Protein AF-0000000075735970 (afdb_homodimer)

Solvent-accessible surface area (backbone atoms only — not comparable to full-atom values): 20345 Å² total; per-residue (Å²): 133,81,79,73,66,77,74,69,50,75,69,48,53,52,48,50,51,50,51,35,41,45,51,26,45,54,51,45,34,73,73,61,34,64,90,71,57,46,55,63,56,33,16,64,67,37,72,45,60,48,68,60,50,40,70,74,46,64,44,51,51,55,44,50,30,54,43,22,40,51,64,70,60,56,84,65,76,79,55,80,69,85,41,55,67,52,21,45,29,52,46,35,26,52,51,25,56,43,36,52,33,71,66,38,34,51,32,50,50,42,29,62,56,44,50,66,80,42,61,73,52,92,45,76,53,50,68,62,56,48,53,50,49,50,49,50,51,52,48,49,51,52,25,50,74,72,68,43,85,85,74,55,71,65,52,48,43,31,40,38,50,18,28,54,51,46,21,53,64,45,18,41,80,48,38,57,67,49,25,38,51,35,38,49,51,46,54,69,50,96,133,82,79,73,66,78,74,69,50,74,69,50,52,53,47,51,50,49,51,35,41,44,50,26,45,54,52,45,33,71,74,62,32,64,88,69,58,45,55,63,57,34,17,64,67,37,72,44,61,48,68,60,50,40,71,72,45,63,45,51,50,54,45,50,30,54,44,21,40,51,64,70,61,57,84,64,75,78,56,81,70,86,41,56,66,53,20,46,28,53,45,36,26,53,51,25,56,42,38,50,32,70,68,38,35,52,32,50,50,40,29,62,57,44,50,65,80,43,60,76,52,92,46,76,54,50,66,64,57,47,53,51,49,49,48,49,50,52,46,49,51,53,24,49,75,73,68,44,84,86,72,56,70,63,53,48,42,32,40,38,49,18,29,54,51,45,21,53,65,45,16,41,79,49,40,56,66,48,24,37,49,35,38,50,51,48,56,69,52,96

Sequence (380 aa):
MQRNSPKSRPGGRAARTKTATFQAVAELVAEKGHGAVSMTDVAERAGVAATSLYRRWGDIGSLIREVAVEQLMRDYPIPDTGSIEGDLRQWARSIALTLSRPEGSSFFRAFVATATPTHAGTVAPPEALARRIEQIEQMLARANARGERALAVDDVIDFLLAPLFVRALFGTPLDEEAAEALAERLLKRCMQRNSPKSRPGGRAARTKTATFQAVAELVAEKGHGAVSMTDVAERAGVAATSLYRRWGDIGSLIREVAVEQLMRDYPIPDTGSIEGDLRQWARSIALTLSRPEGSSFFRAFVATATPTHAGTVAPPEALARRIEQIEQMLARANARGERALAVDDVIDFLLAPLFVRALFGTPLDEEAAEALAERLLKRC

pLDDT: mean 86.87, std 14.69, range [38.84, 98.0]

Radius of gyration: 23.87 Å; Cα contacts (8 Å, |Δi|>4): 468; chains: 2; bounding box: 104×56×40 Å

Nearest PDB structures (foldseek):
  2id3-assembly1_A  TM=8.341E-01  e=2.396E-08  Streptomyces coelicolor
  2fq4-assembly1_A-2  TM=8.235E-01  e=5.488E-08  Bacillus cereus ATCC 14579
  5xaz-assembly1_H  TM=6.712E-01  e=3.770E-05  Streptomyces fradiae
  3mnl-assembly1_A  TM=6.806E-01  e=3.549E-04  Mycobacterium tuberculosis H37Rv
  5cxg-assembly1_B  TM=6.896E-01  e=9.880E-04  Mycobacterium tuberculosis H37Rv

InterPro domains:
  IPR001647 DNA-binding HTH domain, TetR-type [PF00440] (26-67)
  IPR001647 DNA-binding HTH domain, TetR-type [PS50977] (15-75)
  IPR009057 Homedomain-like superfamily [SSF46689] (12-71)
  IPR011075 Tetracyclin repressor-like, C-terminal domain [PF16859] (78-185)
  IPR036271 Tetracyclin repressor-like, C-terminal domain superfamily [SSF48498] (79-188)
  IPR050109 HTH-type, TetR-like transcriptional regulator [PTHR30055] (6-188)

Structure (mmCIF, N/CA/C/O backbone):
data_AF-0000000075735970-model_v1
#
loop_
_entity.id
_entity.type
_entity.pdbx_description
1 polymer 'Possible transcriptional regulator, TetR family'
#
loop_
_atom_site.group_PDB
_atom_site.id
_atom_site.type_symbol
_atom_site.label_atom_id
_atom_site.label_alt_id
_atom_site.label_comp_id
_atom_site.label_asym_id
_atom_site.label_entity_id
_atom_site.label_seq_id
_atom_site.pdbx_PDB_ins_code
_atom_site.Cartn_x
_atom_site.Cartn_y
_atom_site.Cartn_z
_atom_site.occupancy
_atom_site.B_iso_or_equiv
_atom_site.auth_seq_id
_atom_site.auth_comp_id
_atom_site.auth_asym_id
_atom_site.auth_atom_id
_atom_site.pdbx_PDB_model_num
ATOM 1 N N . MET A 1 1 ? -55.125 27.531 4.977 1 38.84 1 MET A N 1
ATOM 2 C CA . MET A 1 1 ? -54.219 26.781 4.109 1 38.84 1 MET A CA 1
ATOM 3 C C . MET A 1 1 ? -52.906 26.469 4.828 1 38.84 1 MET A C 1
ATOM 5 O O . MET A 1 1 ? -52.062 27.344 5.02 1 38.84 1 MET A O 1
ATOM 9 N N . GLN A 1 2 ? -52.875 25.625 5.883 1 41.5 2 GLN A N 1
ATOM 10 C CA . GLN A 1 2 ? -51.781 25.203 6.754 1 41.5 2 GLN A CA 1
ATOM 11 C C . GLN A 1 2 ? -50.625 24.656 5.945 1 41.5 2 GLN A C 1
ATOM 13 O O . GLN A 1 2 ? -50.812 23.766 5.117 1 41.5 2 GLN A O 1
ATOM 18 N N . ARG A 1 3 ? -49.688 25.516 5.496 1 42.31 3 ARG A N 1
ATOM 19 C CA . ARG A 1 3 ? -48.438 25.156 4.809 1 42.31 3 ARG A CA 1
ATOM 20 C C . ARG A 1 3 ? -47.812 23.938 5.453 1 42.31 3 ARG A C 1
ATOM 22 O O . ARG A 1 3 ? -47.344 24.016 6.594 1 42.31 3 ARG A O 1
ATOM 29 N N . ASN A 1 4 ? -48.312 22.688 5.379 1 44.06 4 ASN A N 1
ATOM 30 C CA . ASN A 1 4 ? -47.688 21.406 5.676 1 44.06 4 ASN A CA 1
ATOM 31 C C . ASN A 1 4 ? -46.219 21.375 5.203 1 44.06 4 ASN A C 1
ATOM 33 O O . ASN A 1 4 ? -45.969 21.281 4.004 1 44.06 4 ASN A O 1
ATOM 37 N N . SER A 1 5 ? -45.438 22.312 5.684 1 43.56 5 SER A N 1
ATOM 38 C CA . SER A 1 5 ? -44.031 22.188 5.426 1 43.56 5 SER A CA 1
ATOM 39 C C . SER A 1 5 ? -43.562 20.734 5.512 1 43.56 5 SER A C 1
ATOM 41 O O . SER A 1 5 ? -43.844 20.047 6.512 1 43.56 5 SER A O 1
ATOM 43 N N . PRO A 1 6 ? -43.531 19.984 4.406 1 44.12 6 PRO A N 1
ATOM 44 C CA . PRO A 1 6 ? -43.094 18.594 4.465 1 44.12 6 PRO A CA 1
ATOM 45 C C . PRO A 1 6 ? -41.938 18.391 5.469 1 44.12 6 PRO A C 1
ATOM 47 O O . PRO A 1 6 ? -40.969 19.125 5.453 1 44.12 6 PRO A O 1
ATOM 50 N N . LYS A 1 7 ? -42.219 18.141 6.75 1 45.19 7 LYS A N 1
ATOM 51 C CA . LYS A 1 7 ? -41.219 17.656 7.707 1 45.19 7 LYS A CA 1
ATOM 52 C C . LYS A 1 7 ? -40.25 16.688 7.043 1 45.19 7 LYS A C 1
ATOM 54 O O . LYS A 1 7 ? -40.625 15.609 6.602 1 45.19 7 LYS A O 1
ATOM 59 N N . SER A 1 8 ? -39.156 17.125 6.297 1 51.16 8 SER A N 1
ATOM 60 C CA . SER A 1 8 ? -38.125 16.219 5.812 1 51.16 8 SER A CA 1
ATOM 61 C C . SER A 1 8 ? -37.781 15.164 6.867 1 51.16 8 SER A C 1
ATOM 63 O O . SER A 1 8 ? -37.625 15.492 8.039 1 51.16 8 SER A O 1
ATOM 65 N N . ARG A 1 9 ? -38.125 13.914 6.762 1 53.22 9 ARG A N 1
ATOM 66 C CA . ARG A 1 9 ? -37.906 12.812 7.688 1 53.22 9 ARG A CA 1
ATOM 67 C C . ARG A 1 9 ? -36.469 12.844 8.211 1 53.22 9 ARG A C 1
ATOM 69 O O . ARG A 1 9 ? -35.531 13.117 7.461 1 53.22 9 ARG A O 1
ATOM 76 N N . PRO A 1 10 ? -36.312 12.836 9.555 1 52.94 10 PRO A N 1
ATOM 77 C CA . PRO A 1 10 ? -34.969 12.828 10.18 1 52.94 10 PRO A CA 1
ATOM 78 C C . PRO A 1 10 ? -33.938 12.047 9.367 1 52.94 10 PRO A C 1
ATOM 80 O O . PRO A 1 10 ? -32.781 12.453 9.266 1 52.94 10 PRO A O 1
ATOM 83 N N . GLY A 1 11 ? -34.312 10.906 8.75 1 57.12 11 GLY A N 1
ATOM 84 C CA . GLY A 1 11 ? -33.469 10.156 7.852 1 57.12 11 GLY A CA 1
ATOM 85 C C . GLY A 1 11 ? -33.094 10.914 6.594 1 57.12 11 GLY A C 1
ATOM 86 O O . GLY A 1 11 ? -32 10.742 6.047 1 57.12 11 GLY A O 1
ATOM 87 N N . GLY A 1 12 ? -33.938 11.719 6.215 1 62.66 12 GLY A N 1
ATOM 88 C CA . GLY A 1 12 ? -33.75 12.492 4.992 1 62.66 12 GLY A CA 1
ATOM 89 C C . GLY A 1 12 ? -32.719 13.594 5.137 1 62.66 12 GLY A C 1
ATOM 90 O O . GLY A 1 12 ? -31.828 13.734 4.285 1 62.66 12 GLY A O 1
ATOM 91 N N . ARG A 1 13 ? -32.875 14.383 6.207 1 65.81 13 ARG A N 1
ATOM 92 C CA . ARG A 1 13 ? -31.938 15.453 6.457 1 65.81 13 ARG A CA 1
ATOM 93 C C . ARG A 1 13 ? -30.531 14.906 6.664 1 65.81 13 ARG A C 1
ATOM 95 O O . ARG A 1 13 ? -29.547 15.453 6.145 1 65.81 13 ARG A O 1
ATOM 102 N N . ALA A 1 14 ? -30.562 13.805 7.426 1 73 14 ALA A N 1
ATOM 103 C CA . ALA A 1 14 ? -29.266 13.164 7.68 1 73 14 ALA A CA 1
ATOM 104 C C . ALA A 1 14 ? -28.641 12.664 6.383 1 73 14 ALA A C 1
ATOM 106 O O . ALA A 1 14 ? -27.422 12.773 6.191 1 73 14 ALA A O 1
ATOM 107 N N . ALA A 1 15 ? -29.469 12.164 5.598 1 78.38 15 ALA A N 1
ATOM 108 C CA . ALA A 1 15 ? -29 11.672 4.309 1 78.38 15 ALA A CA 1
ATOM 109 C C . ALA A 1 15 ? -28.531 12.82 3.42 1 78.38 15 ALA A C 1
ATOM 111 O O . ALA A 1 15 ? -27.516 12.711 2.725 1 78.38 15 ALA A O 1
ATOM 112 N N . ARG A 1 16 ? -29.188 13.867 3.48 1 78.56 16 ARG A N 1
ATOM 113 C CA . ARG A 1 16 ? -28.828 15.039 2.684 1 78.56 16 ARG A CA 1
ATOM 114 C C . ARG A 1 16 ? -27.516 15.648 3.182 1 78.56 16 ARG A C 1
ATOM 116 O O . ARG A 1 16 ? -26.672 16.047 2.383 1 78.56 16 ARG A O 1
ATOM 123 N N . THR A 1 17 ? -27.391 15.625 4.461 1 86.62 17 THR A N 1
ATOM 124 C CA . THR A 1 17 ? -26.188 16.156 5.07 1 86.62 17 THR A CA 1
ATOM 125 C C . THR A 1 17 ? -24.984 15.289 4.719 1 86.62 17 THR A C 1
ATOM 127 O O . THR A 1 17 ? -23.906 15.805 4.391 1 86.62 17 THR A O 1
ATOM 130 N N . LYS A 1 18 ? -25.203 13.977 4.707 1 91.31 18 LYS A N 1
ATOM 131 C CA . LYS A 1 18 ? -24.109 13.078 4.367 1 91.31 18 LYS A CA 1
ATOM 132 C C . LYS A 1 18 ? -23.688 13.234 2.91 1 91.31 18 LYS A C 1
ATOM 134 O O . LYS A 1 18 ? -22.5 13.32 2.607 1 91.31 18 LYS A O 1
ATOM 139 N N . THR A 1 19 ? -24.672 13.367 2.098 1 93.44 19 THR A N 1
ATOM 140 C CA . THR A 1 19 ? -24.391 13.5 0.673 1 93.44 19 THR A CA 1
ATOM 141 C C . THR A 1 19 ? -23.625 14.797 0.395 1 93.44 19 THR A C 1
ATOM 143 O O . THR A 1 19 ? -22.641 14.789 -0.34 1 93.44 19 THR A O 1
ATOM 146 N N . ALA A 1 20 ? -24.062 15.867 0.979 1 94.81 20 ALA A N 1
ATOM 147 C CA . ALA A 1 20 ? -23.391 17.156 0.805 1 94.81 20 ALA A CA 1
ATOM 148 C C . ALA A 1 20 ? -21.969 17.125 1.348 1 94.81 20 ALA A C 1
ATOM 150 O O . ALA A 1 20 ? -21.047 17.672 0.734 1 94.81 20 ALA A O 1
ATOM 151 N N . THR A 1 21 ? -21.859 16.438 2.451 1 96.88 21 THR A N 1
ATOM 152 C CA . THR A 1 21 ? -20.562 16.312 3.088 1 96.88 21 THR A CA 1
ATOM 153 C C . THR A 1 21 ? -19.609 15.492 2.227 1 96.88 21 THR A C 1
ATOM 155 O O . THR A 1 21 ? -18.469 15.898 1.987 1 96.88 21 THR A O 1
ATOM 158 N N . PHE A 1 22 ? -20.109 14.438 1.729 1 95.69 22 PHE A N 1
ATOM 159 C CA . PHE A 1 22 ? -19.281 13.555 0.912 1 95.69 22 PHE A CA 1
ATOM 160 C C . PHE A 1 22 ? -18.891 14.242 -0.391 1 95.69 22 PHE A C 1
ATOM 162 O O . PHE A 1 22 ? -17.75 14.133 -0.833 1 95.69 22 PHE A O 1
ATOM 169 N N . GLN A 1 23 ? -19.828 14.984 -0.937 1 96.19 23 GLN A N 1
ATOM 170 C CA . GLN A 1 23 ? -19.531 15.719 -2.16 1 96.19 23 GLN A CA 1
ATOM 171 C C . GLN A 1 23 ? -18.484 16.797 -1.915 1 96.19 23 GLN A C 1
ATOM 173 O O . GLN A 1 23 ? -17.578 16.984 -2.73 1 96.19 23 GLN A O 1
ATOM 178 N N . ALA A 1 24 ? -18.625 17.469 -0.838 1 97.56 24 ALA A N 1
ATOM 179 C CA . ALA A 1 24 ? -17.656 18.516 -0.473 1 97.56 24 ALA A CA 1
ATOM 180 C C . ALA A 1 24 ? -16.266 17.922 -0.308 1 97.56 24 ALA A C 1
ATOM 182 O O . ALA A 1 24 ? -15.281 18.484 -0.808 1 97.56 24 ALA A O 1
ATOM 183 N N . VAL A 1 25 ? -16.188 16.797 0.378 1 96.88 25 VAL A N 1
ATOM 184 C CA . VAL A 1 25 ? -14.914 16.125 0.586 1 96.88 25 VAL A CA 1
ATOM 185 C C . VAL A 1 25 ? -14.312 15.734 -0.76 1 96.88 25 VAL A C 1
ATOM 187 O O . VAL A 1 25 ? -13.125 15.977 -1.015 1 96.88 25 VAL A O 1
ATOM 190 N N . ALA A 1 26 ? -15.141 15.164 -1.589 1 94.5 26 ALA A N 1
ATOM 191 C CA . ALA A 1 26 ? -14.672 14.711 -2.896 1 94.5 26 ALA A CA 1
ATOM 192 C C . ALA A 1 26 ? -14.102 15.875 -3.707 1 94.5 26 ALA A C 1
ATOM 194 O O . ALA A 1 26 ? -13.023 15.758 -4.293 1 94.5 26 ALA A O 1
ATOM 195 N N . GLU A 1 27 ? -14.758 16.969 -3.707 1 95.5 27 GLU A N 1
ATOM 196 C CA . GLU A 1 27 ? -14.336 18.156 -4.457 1 95.5 27 GLU A CA 1
ATOM 197 C C . GLU A 1 27 ? -13.039 18.734 -3.887 1 95.5 27 GLU A C 1
ATOM 199 O O . GLU A 1 27 ? -12.125 19.078 -4.637 1 95.5 27 GLU A O 1
ATOM 204 N N . LEU A 1 28 ? -12.984 18.828 -2.607 1 95.94 28 LEU A N 1
ATOM 205 C CA . LEU A 1 28 ? -11.82 19.422 -1.947 1 95.94 28 LEU A CA 1
ATOM 206 C C . LEU A 1 28 ? -10.586 18.547 -2.15 1 95.94 28 LEU A C 1
ATOM 208 O O . LEU A 1 28 ? -9.492 19.062 -2.398 1 95.94 28 LEU A O 1
ATOM 212 N N . VAL A 1 29 ? -10.789 17.25 -2.084 1 92.12 29 VAL A N 1
ATOM 213 C CA . VAL A 1 29 ? -9.664 16.328 -2.289 1 92.12 29 VAL A CA 1
ATOM 214 C C . VAL A 1 29 ? -9.172 16.438 -3.729 1 92.12 29 VAL A C 1
ATOM 216 O O . VAL A 1 29 ? -7.965 16.422 -3.979 1 92.12 29 VAL A O 1
ATOM 219 N N . ALA A 1 30 ? -10.047 16.562 -4.598 1 88.12 30 ALA A N 1
ATOM 220 C CA . ALA A 1 30 ? -9.688 16.719 -6.004 1 88.12 30 ALA A CA 1
ATOM 221 C C . ALA A 1 30 ? -8.945 18.031 -6.246 1 88.12 30 ALA A C 1
ATOM 223 O O . ALA A 1 30 ? -8.016 18.078 -7.055 1 88.12 30 ALA A O 1
ATOM 224 N N . GLU A 1 31 ? -9.281 19.062 -5.523 1 90.38 31 GLU A N 1
ATOM 225 C CA . GLU A 1 31 ? -8.766 20.406 -5.734 1 90.38 31 GLU A CA 1
ATOM 226 C C . GLU A 1 31 ? -7.398 20.578 -5.074 1 90.38 31 GLU A C 1
ATOM 228 O O . GLU A 1 31 ? -6.492 21.172 -5.66 1 90.38 31 GLU A O 1
ATOM 233 N N . LYS A 1 32 ? -7.254 19.984 -3.842 1 88.88 32 LYS A N 1
ATOM 234 C CA . LYS A 1 32 ? -6.051 20.391 -3.117 1 88.88 32 LYS A CA 1
ATOM 235 C C . LYS A 1 32 ? -5.367 19.188 -2.48 1 88.88 32 LYS A C 1
ATOM 237 O O . LYS A 1 32 ? -4.312 19.328 -1.858 1 88.88 32 LYS A O 1
ATOM 242 N N . GLY A 1 33 ? -5.914 18.047 -2.691 1 85.88 33 GLY A N 1
ATOM 243 C CA . GLY A 1 33 ? -5.32 16.859 -2.086 1 85.88 33 GLY A CA 1
ATOM 244 C C . GLY A 1 33 ? -5.824 16.594 -0.681 1 85.88 33 GLY A C 1
ATOM 245 O O . GLY A 1 33 ? -6.148 17.531 0.057 1 85.88 33 GLY A O 1
ATOM 246 N N . HIS A 1 34 ? -5.828 15.383 -0.259 1 86.88 34 HIS A N 1
ATOM 247 C CA . HIS A 1 34 ? -6.418 14.969 1.01 1 86.88 34 HIS A CA 1
ATOM 248 C C . HIS A 1 34 ? -5.676 15.586 2.189 1 86.88 34 HIS A C 1
ATOM 250 O O . HIS A 1 34 ? -6.27 15.836 3.242 1 86.88 34 HIS A O 1
ATOM 256 N N . GLY A 1 35 ? -4.43 15.805 2.041 1 83.06 35 GLY A N 1
ATOM 257 C CA . GLY A 1 35 ? -3.623 16.328 3.133 1 83.06 35 GLY A CA 1
ATOM 258 C C . GLY A 1 35 ? -3.898 17.781 3.434 1 83.06 35 GLY A C 1
ATOM 259 O O . GLY A 1 35 ? -3.539 18.281 4.504 1 83.06 35 GLY A O 1
ATOM 260 N N . ALA A 1 36 ? -4.531 18.484 2.566 1 86.88 36 ALA A N 1
ATOM 261 C CA . ALA A 1 36 ? -4.754 19.922 2.701 1 86.88 36 ALA A CA 1
ATOM 262 C C . ALA A 1 36 ? -6.207 20.219 3.053 1 86.88 36 ALA A C 1
ATOM 264 O O . ALA A 1 36 ? -6.613 21.375 3.105 1 86.88 36 ALA A O 1
ATOM 265 N N . VAL A 1 37 ? -6.965 19.172 3.268 1 93.88 37 VAL A N 1
ATOM 266 C CA . VAL A 1 37 ? -8.383 19.344 3.564 1 93.88 37 VAL A CA 1
ATOM 267 C C . VAL A 1 37 ? -8.594 19.375 5.074 1 93.88 37 VAL A C 1
ATOM 269 O O . VAL A 1 37 ? -8.016 18.562 5.805 1 93.88 37 VAL A O 1
ATOM 272 N N . SER A 1 38 ? -9.422 20.375 5.535 1 95.25 38 SER A N 1
ATOM 273 C CA . SER A 1 38 ? -9.766 20.453 6.953 1 95.25 38 SER A CA 1
ATOM 274 C C . SER A 1 38 ? -11.266 20.281 7.172 1 95.25 38 SER A C 1
ATOM 276 O O . SER A 1 38 ? -12.047 20.359 6.223 1 95.25 38 SER A O 1
ATOM 278 N N . MET A 1 39 ? -11.578 20.047 8.445 1 96.44 39 MET A N 1
ATOM 279 C CA . MET A 1 39 ? -12.992 19.969 8.797 1 96.44 39 MET A CA 1
ATOM 280 C C . MET A 1 39 ? -13.719 21.266 8.492 1 96.44 39 MET A C 1
ATOM 282 O O . MET A 1 39 ? -14.867 21.266 8.055 1 96.44 39 MET A O 1
ATOM 286 N N . THR A 1 40 ? -13.008 22.344 8.719 1 97 40 THR A N 1
ATOM 287 C CA . THR A 1 40 ? -13.578 23.656 8.461 1 97 40 THR A CA 1
ATOM 288 C C . THR A 1 40 ? -13.828 23.859 6.969 1 97 40 THR A C 1
ATOM 290 O O . THR A 1 40 ? -14.875 24.375 6.574 1 97 40 THR A O 1
ATOM 293 N N . ASP A 1 41 ? -12.875 23.438 6.137 1 97.19 41 ASP A N 1
ATOM 294 C CA . ASP A 1 41 ? -13.062 23.5 4.688 1 97.19 41 ASP A CA 1
ATOM 295 C C . ASP A 1 41 ? -14.328 22.766 4.262 1 97.19 41 ASP A C 1
ATOM 297 O O . ASP A 1 41 ? -15.109 23.281 3.457 1 97.19 41 ASP A O 1
ATOM 301 N N . VAL A 1 42 ? -14.516 21.562 4.785 1 98 42 VAL A N 1
ATOM 302 C CA . VAL A 1 42 ? -15.633 20.703 4.406 1 98 42 VAL A CA 1
ATOM 303 C C . VAL A 1 42 ? -16.953 21.328 4.863 1 98 42 VAL A C 1
ATOM 305 O O . VAL A 1 42 ? -17.922 21.359 4.102 1 98 42 VAL A O 1
ATOM 308 N N . ALA A 1 43 ? -16.938 21.812 6.086 1 97.81 43 ALA A N 1
ATOM 309 C CA . ALA A 1 43 ? -18.141 22.438 6.629 1 97.81 43 ALA A CA 1
ATOM 310 C C . ALA A 1 43 ? -18.578 23.609 5.766 1 97.81 43 ALA A C 1
ATOM 312 O O . ALA A 1 43 ? -19.75 23.734 5.418 1 97.81 43 ALA A O 1
ATOM 313 N N . GLU A 1 44 ? -17.625 24.438 5.422 1 97.69 44 GLU A N 1
ATOM 314 C CA . GLU A 1 44 ? -17.906 25.625 4.609 1 97.69 44 GLU A CA 1
ATOM 315 C C . GLU A 1 44 ? -18.422 25.234 3.23 1 97.69 44 GLU A C 1
ATOM 317 O O . GLU A 1 44 ? -19.438 25.766 2.768 1 97.69 44 GLU A O 1
ATOM 322 N N . ARG A 1 45 ? -17.812 24.266 2.592 1 97.44 45 ARG A N 1
ATOM 323 C CA . ARG A 1 45 ? -18.188 23.844 1.246 1 97.44 45 ARG A CA 1
ATOM 324 C C . ARG A 1 45 ? -19.531 23.141 1.245 1 97.44 45 ARG A C 1
ATOM 326 O O . ARG A 1 45 ? -20.328 23.312 0.316 1 97.44 45 ARG A O 1
ATOM 333 N N . ALA A 1 46 ? -19.812 22.375 2.225 1 96.88 46 ALA A N 1
ATOM 334 C CA . ALA A 1 46 ? -21.031 21.578 2.305 1 96.88 46 ALA A CA 1
ATOM 335 C C . ALA A 1 46 ? -22.203 22.406 2.857 1 96.88 46 ALA A C 1
ATOM 337 O O . ALA A 1 46 ? -23.359 22 2.764 1 96.88 46 ALA A O 1
ATOM 338 N N . GLY A 1 47 ? -21.906 23.5 3.506 1 96.44 47 GLY A N 1
ATOM 339 C CA . GLY A 1 47 ? -22.953 24.297 4.148 1 96.44 47 GLY A CA 1
ATOM 340 C C . GLY A 1 47 ? -23.5 23.641 5.406 1 96.44 47 GLY A C 1
ATOM 341 O O . GLY A 1 47 ? -24.703 23.641 5.633 1 96.44 47 GLY A O 1
ATOM 342 N N . VAL A 1 48 ? -22.672 22.984 6.113 1 94.81 48 VAL A N 1
ATOM 343 C CA . VAL A 1 48 ? -23.031 22.297 7.352 1 94.81 48 VAL A CA 1
ATOM 344 C C . VAL A 1 48 ? -22.188 22.844 8.508 1 94.81 48 VAL A C 1
ATOM 346 O O . VAL A 1 48 ? -21.078 23.328 8.297 1 94.81 48 VAL A O 1
ATOM 349 N N . ALA A 1 49 ? -22.781 22.812 9.68 1 94 49 ALA A N 1
ATOM 350 C CA . ALA A 1 49 ? -22.047 23.25 10.867 1 94 49 ALA A CA 1
ATOM 351 C C . ALA A 1 49 ? -20.859 22.344 11.156 1 94 49 ALA A C 1
ATOM 353 O O . ALA A 1 49 ? -21 21.125 11.156 1 94 49 ALA A O 1
ATOM 354 N N . ALA A 1 50 ? -19.719 22.969 11.445 1 94.75 50 ALA A N 1
ATOM 355 C CA . ALA A 1 50 ? -18.516 22.203 11.766 1 94.75 50 ALA A CA 1
ATOM 356 C C . ALA A 1 50 ? -18.734 21.328 12.992 1 94.75 50 ALA A C 1
ATOM 358 O O . ALA A 1 50 ? -18.219 20.203 13.055 1 94.75 50 ALA A O 1
ATOM 359 N N . THR A 1 51 ? -19.469 21.828 13.922 1 94.94 51 THR A N 1
ATOM 360 C CA . THR A 1 51 ? -19.75 21.078 15.148 1 94.94 51 THR A CA 1
ATOM 361 C C . THR A 1 51 ? -20.438 19.75 14.836 1 94.94 51 THR A C 1
ATOM 363 O O . THR A 1 51 ? -20.156 18.734 15.453 1 94.94 51 THR A O 1
ATOM 366 N N . SER A 1 52 ? -21.297 19.781 13.867 1 94.44 52 SER A N 1
ATOM 367 C CA . SER A 1 52 ? -22.016 18.578 13.453 1 94.44 52 SER A CA 1
ATOM 368 C C . SER A 1 52 ? -21.062 17.562 12.82 1 94.44 52 SER A C 1
ATOM 370 O O . SER A 1 52 ? -21.188 16.359 13.078 1 94.44 52 SER A O 1
ATOM 372 N N . LEU A 1 53 ? -20.109 18.016 12.078 1 96.56 53 LEU A N 1
ATOM 373 C CA . LEU A 1 53 ? -19.141 17.125 11.438 1 96.56 53 LEU A CA 1
ATOM 374 C C . LEU A 1 53 ? -18.219 16.5 12.461 1 96.56 53 LEU A C 1
ATOM 376 O O . LEU A 1 53 ? -17.953 15.289 12.406 1 96.56 53 LEU A O 1
ATOM 380 N N . TYR A 1 54 ? -17.781 17.344 13.414 1 96.38 54 TYR A N 1
ATOM 381 C CA . TYR A 1 54 ? -16.891 16.828 14.453 1 96.38 54 TYR A CA 1
ATOM 382 C C . TYR A 1 54 ? -17.594 15.812 15.336 1 96.38 54 TYR A C 1
ATOM 384 O O . TYR A 1 54 ? -16.984 14.836 15.781 1 96.38 54 TYR A O 1
ATOM 392 N N . ARG A 1 55 ? -18.812 16.078 15.594 1 95.88 55 ARG A N 1
ATOM 393 C CA . ARG A 1 55 ? -19.578 15.148 16.406 1 95.88 55 ARG A CA 1
ATOM 394 C C . ARG A 1 55 ? -19.719 13.789 15.734 1 95.88 55 ARG A C 1
ATOM 396 O O . ARG A 1 55 ? -19.594 12.75 16.375 1 95.88 55 ARG A O 1
ATOM 403 N N . ARG A 1 56 ? -19.859 13.773 14.43 1 95.44 56 ARG A N 1
ATOM 404 C CA . ARG A 1 56 ? -20.141 12.539 13.703 1 95.44 56 ARG A CA 1
ATOM 405 C C . ARG A 1 56 ? -18.844 11.797 13.383 1 95.44 56 ARG A C 1
ATOM 407 O O . ARG A 1 56 ? -18.797 10.57 13.461 1 95.44 56 ARG A O 1
ATOM 414 N N . TRP A 1 57 ? -17.812 12.477 12.992 1 95.81 57 TRP A N 1
ATOM 415 C CA . TRP A 1 57 ? -16.641 11.789 12.453 1 95.81 57 TRP A CA 1
ATOM 416 C C . TRP A 1 57 ? -15.43 12 13.352 1 95.81 57 TRP A C 1
ATOM 418 O O . TRP A 1 57 ? -14.43 11.281 13.234 1 95.81 57 TRP A O 1
ATOM 428 N N . GLY A 1 58 ? -15.484 12.961 14.195 1 95.44 58 GLY A N 1
ATOM 429 C CA . GLY A 1 58 ? -14.391 13.219 15.125 1 95.44 58 GLY A CA 1
ATOM 430 C C . GLY A 1 58 ? -13.25 13.992 14.508 1 95.44 58 GLY A C 1
ATOM 431 O O . GLY A 1 58 ? -12.836 15.031 15.031 1 95.44 58 GLY A O 1
ATOM 432 N N . ASP A 1 59 ? -12.719 13.539 13.359 1 93 59 ASP A N 1
ATOM 433 C CA . ASP A 1 59 ? -11.586 14.203 12.711 1 93 59 ASP A CA 1
ATOM 434 C C . ASP A 1 59 ? -11.672 14.078 11.195 1 93 59 ASP A C 1
ATOM 436 O O . ASP A 1 59 ? -12.484 13.305 10.672 1 93 59 ASP A O 1
ATOM 440 N N . ILE A 1 60 ? -10.867 14.828 10.555 1 94 60 ILE A N 1
ATOM 441 C CA . ILE A 1 60 ? -10.906 14.914 9.102 1 94 60 ILE A CA 1
ATOM 442 C C . ILE A 1 60 ? -10.453 13.586 8.492 1 94 60 ILE A C 1
ATOM 444 O O . ILE A 1 60 ? -10.953 13.18 7.441 1 94 60 ILE A O 1
ATOM 448 N N . GLY A 1 61 ? -9.516 12.859 9.133 1 91.31 61 GLY A N 1
ATOM 449 C CA . GLY A 1 61 ? -9.047 11.578 8.633 1 91.31 61 GLY A CA 1
ATOM 450 C C . GLY A 1 61 ? -10.148 10.531 8.562 1 91.31 61 GLY A C 1
ATOM 451 O O . GLY A 1 61 ? -10.266 9.82 7.562 1 91.31 61 GLY A O 1
ATOM 452 N N . SER A 1 62 ? -10.914 10.484 9.57 1 93.25 62 SER A N 1
ATOM 453 C CA . SER A 1 62 ? -12.031 9.539 9.625 1 93.25 62 SER A CA 1
ATOM 454 C C . SER A 1 62 ? -13.062 9.852 8.547 1 93.25 62 SER A C 1
ATOM 456 O O . SER A 1 62 ? -13.586 8.945 7.898 1 93.25 62 SER A O 1
ATOM 458 N N . LEU A 1 63 ? -13.328 11.148 8.383 1 95.81 63 LEU A N 1
ATOM 459 C CA . LEU A 1 63 ? -14.289 11.562 7.359 1 95.81 63 LEU A CA 1
ATOM 460 C C . LEU A 1 63 ? -13.766 11.242 5.965 1 95.81 63 LEU A C 1
ATOM 462 O O . LEU A 1 63 ? -14.461 10.633 5.156 1 95.81 63 LEU A O 1
ATOM 466 N N . ILE A 1 64 ? -12.562 11.57 5.672 1 94.88 64 ILE A N 1
ATOM 467 C CA . ILE A 1 64 ? -11.961 11.32 4.367 1 94.88 64 ILE A CA 1
ATOM 468 C C . ILE A 1 64 ? -11.93 9.82 4.09 1 94.88 64 ILE A C 1
ATOM 470 O O . ILE A 1 64 ? -12.188 9.383 2.965 1 94.88 64 ILE A O 1
ATOM 474 N N . ARG A 1 65 ? -11.586 9.055 5.082 1 93 65 ARG A N 1
ATOM 475 C CA . ARG A 1 65 ? -11.539 7.605 4.926 1 93 65 ARG A CA 1
ATOM 476 C C . ARG A 1 65 ? -12.898 7.062 4.484 1 93 65 ARG A C 1
ATOM 478 O O . ARG A 1 65 ? -12.977 6.238 3.57 1 93 65 ARG A O 1
ATOM 485 N N . GLU A 1 66 ? -13.914 7.477 5.121 1 93.81 66 GLU A N 1
ATOM 486 C CA . GLU A 1 66 ? -15.25 6.996 4.766 1 93.81 66 GLU A CA 1
ATOM 487 C C . GLU A 1 66 ? -15.625 7.406 3.346 1 93.81 66 GLU A C 1
ATOM 489 O O . GLU A 1 66 ? -16.203 6.613 2.596 1 93.81 66 GLU A O 1
ATOM 494 N N . VAL A 1 67 ? -15.312 8.633 2.971 1 95 67 VAL A N 1
ATOM 495 C CA . VAL A 1 67 ? -15.602 9.109 1.622 1 95 67 VAL A CA 1
ATOM 496 C C . VAL A 1 67 ? -14.773 8.328 0.607 1 95 67 VAL A C 1
ATOM 498 O O . VAL A 1 67 ? -15.273 7.969 -0.462 1 95 67 VAL A O 1
ATOM 501 N N . ALA A 1 68 ? -13.562 8.078 0.945 1 93.81 68 ALA A N 1
ATOM 502 C CA . ALA A 1 68 ? -12.68 7.324 0.056 1 93.81 68 ALA A CA 1
ATOM 503 C C . ALA A 1 68 ? -13.234 5.926 -0.205 1 93.81 68 ALA A C 1
ATOM 505 O O . ALA A 1 68 ? -13.273 5.469 -1.35 1 93.81 68 ALA A O 1
ATOM 506 N N . VAL A 1 69 ? -13.68 5.285 0.854 1 91.75 69 VAL A N 1
ATOM 507 C CA . VAL A 1 69 ? -14.25 3.947 0.708 1 91.75 69 VAL A CA 1
ATOM 508 C C . VAL A 1 69 ? -15.469 3.998 -0.206 1 91.75 69 VAL A C 1
ATOM 510 O O . VAL A 1 69 ? -15.609 3.172 -1.109 1 91.75 69 VAL A O 1
ATOM 513 N N . GLU A 1 70 ? -16.234 4.953 0.024 1 91.62 70 GLU A N 1
ATOM 514 C CA . GLU A 1 70 ? -17.438 5.098 -0.796 1 91.62 70 GLU A CA 1
ATOM 515 C C . GLU A 1 70 ? -17.078 5.332 -2.262 1 91.62 70 GLU A C 1
ATOM 517 O O . GLU A 1 70 ? -17.703 4.754 -3.156 1 91.62 70 GLU A O 1
ATOM 522 N N . GLN A 1 71 ? -16.156 6.172 -2.514 1 91.25 71 GLN A N 1
ATOM 523 C CA . GLN A 1 71 ? -15.75 6.5 -3.877 1 91.25 71 GLN A CA 1
ATOM 524 C C . GLN A 1 71 ? -15.094 5.301 -4.559 1 91.25 71 GLN A C 1
ATOM 526 O O . GLN A 1 71 ? -15.32 5.055 -5.746 1 91.25 71 GLN A O 1
ATOM 531 N N . LEU A 1 72 ? -14.336 4.531 -3.836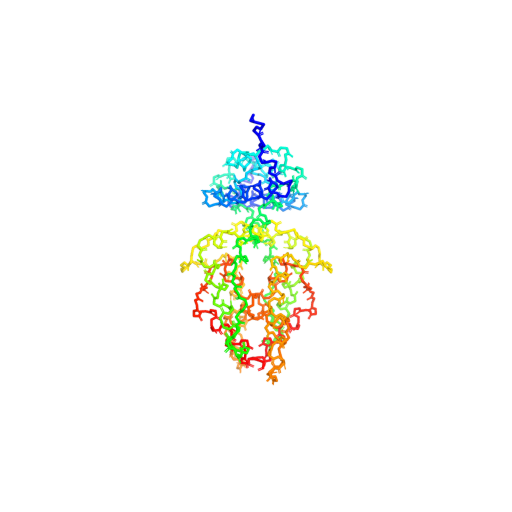 1 90.94 72 LEU A N 1
ATOM 532 C CA . LEU A 1 72 ? -13.578 3.414 -4.391 1 90.94 72 LEU A CA 1
ATOM 533 C C . LEU A 1 72 ? -14.484 2.217 -4.648 1 90.94 72 LEU A C 1
ATOM 535 O O . LEU A 1 72 ? -14.219 1.41 -5.543 1 90.94 72 LEU A O 1
ATOM 539 N N . MET A 1 73 ? -15.508 2.119 -3.84 1 88.5 73 MET A N 1
ATOM 540 C CA . MET A 1 73 ? -16.375 0.948 -3.928 1 88.5 73 MET A CA 1
ATOM 541 C C . MET A 1 73 ? -17.625 1.259 -4.738 1 88.5 73 MET A C 1
ATOM 543 O O . MET A 1 73 ? -18.562 0.463 -4.77 1 88.5 73 MET A O 1
ATOM 547 N N . ARG A 1 74 ? -17.562 2.506 -5.266 1 78.44 74 ARG A N 1
ATOM 548 C CA . ARG A 1 74 ? -18.734 2.893 -6.051 1 78.44 74 ARG A CA 1
ATOM 549 C C . ARG A 1 74 ? -18.984 1.906 -7.184 1 78.44 74 ARG A C 1
ATOM 551 O O . ARG A 1 74 ? -18.062 1.587 -7.949 1 78.44 74 ARG A O 1
ATOM 558 N N . ASP A 1 75 ? -20.203 1.287 -7.137 1 62.78 75 ASP A N 1
ATOM 559 C CA . ASP A 1 75 ? -21.078 0.36 -7.836 1 62.78 75 ASP A CA 1
ATOM 560 C C . ASP A 1 75 ? -20.328 -0.402 -8.922 1 62.78 75 ASP A C 1
ATOM 562 O O . ASP A 1 75 ? -20.484 -0.111 -10.109 1 62.78 75 ASP A O 1
ATOM 566 N N . TYR A 1 76 ? -19.297 -1.118 -8.539 1 71 76 TYR A N 1
ATOM 567 C CA . TYR A 1 76 ? -18.953 -2.104 -9.562 1 71 76 TYR A CA 1
ATOM 568 C C . TYR A 1 76 ? -19.562 -3.459 -9.234 1 71 76 TYR A C 1
ATOM 570 O O . TYR A 1 76 ? -19.312 -4.027 -8.172 1 71 76 TYR A O 1
ATOM 578 N N . PRO A 1 77 ? -20.641 -3.756 -9.898 1 80.38 77 PRO A N 1
ATOM 579 C CA . PRO A 1 77 ? -21.203 -5.086 -9.68 1 80.38 77 PRO A CA 1
ATOM 580 C C . PRO A 1 77 ? -20.156 -6.188 -9.672 1 80.38 77 PRO A C 1
ATOM 582 O O . PRO A 1 77 ? -19.125 -6.062 -10.336 1 80.38 77 PRO A O 1
ATOM 585 N N . ILE A 1 78 ? -20.359 -7.152 -8.727 1 93.19 78 ILE A N 1
ATOM 586 C CA . ILE A 1 78 ? -19.547 -8.359 -8.789 1 93.19 78 ILE A CA 1
ATOM 587 C C . ILE A 1 78 ? -19.797 -9.086 -10.109 1 93.19 78 ILE A C 1
ATOM 589 O O . ILE A 1 78 ? -20.938 -9.43 -10.43 1 93.19 78 ILE A O 1
ATOM 593 N N . PRO A 1 79 ? -18.781 -9.25 -10.859 1 95.56 79 PRO A N 1
ATOM 594 C CA . PRO A 1 79 ? -18.984 -9.906 -12.148 1 95.56 79 PRO A CA 1
ATOM 595 C C . PRO A 1 79 ? -19.562 -11.32 -12.008 1 95.56 79 PRO A C 1
ATOM 597 O O . PRO A 1 79 ? -19.281 -12 -11.023 1 95.56 79 PRO A O 1
ATOM 600 N N . ASP A 1 80 ? -20.328 -11.68 -12.938 1 96 80 ASP A N 1
ATOM 601 C CA . ASP A 1 80 ? -20.859 -13.023 -13.094 1 96 80 ASP A CA 1
ATOM 602 C C . ASP A 1 80 ? -20.844 -13.461 -14.555 1 96 80 ASP A C 1
ATOM 604 O O . ASP A 1 80 ? -21.875 -13.43 -15.227 1 96 80 ASP A O 1
ATOM 608 N N . THR A 1 81 ? -19.75 -13.953 -15 1 97.12 81 THR A N 1
ATOM 609 C CA . THR A 1 81 ? -19.531 -14.258 -16.406 1 97.12 81 THR A CA 1
ATOM 610 C C . THR A 1 81 ? -19.797 -15.734 -16.688 1 97.12 81 THR A C 1
ATOM 612 O O . THR A 1 81 ? -19.75 -16.172 -17.844 1 97.12 81 THR A O 1
ATOM 615 N N . GLY A 1 82 ? -19.984 -16.469 -15.672 1 97 82 GLY A N 1
ATOM 616 C CA . GLY A 1 82 ? -20.219 -17.891 -15.836 1 97 82 GLY A CA 1
ATOM 617 C C . GLY A 1 82 ? -18.984 -18.734 -15.562 1 97 82 GLY A C 1
ATOM 618 O O . GLY A 1 82 ? -19.031 -19.969 -15.648 1 97 82 GLY A O 1
ATOM 619 N N . SER A 1 83 ? -17.844 -18.125 -15.195 1 97.38 83 SER A N 1
ATOM 620 C CA . SER A 1 83 ? -16.609 -18.828 -14.844 1 97.38 83 SER A CA 1
ATOM 621 C C . SER A 1 83 ? -15.766 -18.016 -13.867 1 97.38 83 SER A C 1
ATOM 623 O O . SER A 1 83 ? -15.773 -16.781 -13.922 1 97.38 83 SER A O 1
ATOM 625 N N . ILE A 1 84 ? -15.039 -18.688 -12.992 1 96.81 84 ILE A N 1
ATOM 626 C CA . ILE A 1 84 ? -14.18 -18 -12.039 1 96.81 84 ILE A CA 1
ATOM 627 C C . ILE A 1 84 ? -13.094 -17.234 -12.781 1 96.81 84 ILE A C 1
ATOM 629 O O . ILE A 1 84 ? -12.703 -16.141 -12.359 1 96.81 84 ILE A O 1
ATOM 633 N N . GLU A 1 85 ? -12.633 -17.75 -13.898 1 96.19 85 GLU A N 1
ATOM 634 C CA . GLU A 1 85 ? -11.641 -17.047 -14.711 1 96.19 85 GLU A CA 1
ATOM 635 C C . GLU A 1 85 ? -12.188 -15.734 -15.242 1 96.19 85 GLU A C 1
ATOM 637 O O . GLU A 1 85 ? -11.555 -14.688 -15.102 1 96.19 85 GLU A O 1
ATOM 642 N N . GLY A 1 86 ? -13.375 -15.828 -15.859 1 96.81 86 GLY A N 1
ATOM 643 C CA . GLY A 1 86 ? -14.008 -14.625 -16.359 1 96.81 86 GLY A CA 1
ATOM 644 C C . GLY A 1 86 ? -14.32 -13.617 -15.273 1 96.81 86 GLY A C 1
ATOM 645 O O . GLY A 1 86 ? -14.133 -12.414 -15.461 1 96.81 86 GLY A O 1
ATOM 646 N N . ASP A 1 87 ? -14.781 -14.078 -14.109 1 97.25 87 ASP A N 1
ATOM 647 C CA . ASP A 1 87 ? -15.117 -13.211 -12.984 1 97.25 87 ASP A CA 1
ATOM 648 C C . ASP A 1 87 ? -13.883 -12.484 -12.469 1 97.25 87 ASP A C 1
ATOM 650 O O . ASP A 1 87 ? -13.906 -11.266 -12.297 1 97.25 87 ASP A O 1
ATOM 654 N N . LEU A 1 88 ? -12.805 -13.219 -12.281 1 97.25 88 LEU A N 1
ATOM 655 C CA . LEU A 1 88 ? -11.586 -12.625 -11.727 1 97.25 88 LEU A CA 1
ATOM 656 C C . LEU A 1 88 ? -10.961 -11.641 -12.703 1 97.25 88 LEU A C 1
ATOM 658 O O . LEU A 1 88 ? -10.461 -10.594 -12.305 1 97.25 88 LEU A O 1
ATOM 662 N N . ARG A 1 89 ? -11.008 -11.922 -13.977 1 97.06 89 ARG A N 1
ATOM 663 C CA . ARG A 1 89 ? -10.469 -11.023 -14.992 1 97.06 89 ARG A CA 1
ATOM 664 C C . ARG A 1 89 ? -11.234 -9.711 -15.023 1 97.06 89 ARG A C 1
ATOM 666 O O . ARG A 1 89 ? -10.633 -8.633 -14.984 1 97.06 89 ARG A O 1
ATOM 673 N N . GLN A 1 90 ? -12.555 -9.828 -15.07 1 96.5 90 GLN A N 1
ATOM 674 C CA . GLN A 1 90 ? -13.391 -8.633 -15.117 1 96.5 90 GLN A CA 1
ATOM 675 C C . GLN A 1 90 ? -13.266 -7.832 -13.82 1 96.5 90 GLN A C 1
ATOM 677 O O . GLN A 1 90 ? -13.242 -6.598 -13.844 1 96.5 90 GLN A O 1
ATOM 682 N N . TRP A 1 91 ? -13.242 -8.539 -12.742 1 96.62 91 TRP A N 1
ATOM 683 C CA . TRP A 1 91 ? -13.086 -7.918 -11.438 1 96.62 91 TRP A CA 1
ATOM 684 C C . TRP A 1 91 ? -11.758 -7.172 -11.336 1 96.62 91 TRP A C 1
ATOM 686 O O . TRP A 1 91 ? -11.719 -6.004 -10.945 1 96.62 91 TRP A O 1
ATOM 696 N N . ALA A 1 92 ? -10.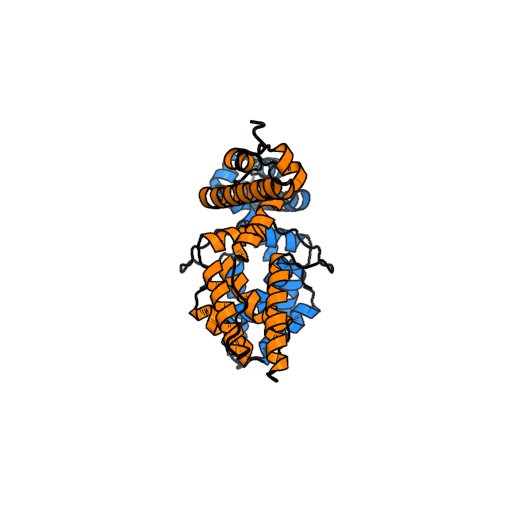68 -7.805 -11.742 1 96.88 92 ALA A N 1
ATOM 697 C CA . ALA A 1 92 ? -9.352 -7.199 -11.734 1 96.88 92 ALA A CA 1
ATOM 698 C C . ALA A 1 92 ? -9.297 -5.98 -12.648 1 96.88 92 ALA A C 1
ATOM 700 O O . ALA A 1 92 ? -8.727 -4.949 -12.289 1 96.88 92 ALA A O 1
ATOM 701 N N . ARG A 1 93 ? -9.898 -6.09 -13.758 1 95.38 93 ARG A N 1
ATOM 702 C CA . ARG A 1 93 ? -9.938 -4.984 -14.711 1 95.38 93 ARG A CA 1
ATOM 703 C C . ARG A 1 93 ? -10.656 -3.777 -14.117 1 95.38 93 ARG A C 1
ATOM 705 O O . ARG A 1 93 ? -10.203 -2.643 -14.273 1 95.38 93 ARG A O 1
ATOM 712 N N . SER A 1 94 ? -11.75 -4.059 -13.508 1 94.44 94 SER A N 1
ATOM 713 C CA . SER A 1 94 ? -12.531 -2.973 -12.93 1 94.44 94 SER A CA 1
ATOM 714 C C . SER A 1 94 ? -11.75 -2.246 -11.844 1 94.44 94 SER A C 1
ATOM 716 O O . SER A 1 94 ? -11.781 -1.017 -11.758 1 94.44 94 SER A O 1
ATOM 718 N N . ILE A 1 95 ? -11.023 -3.004 -11.047 1 94.81 95 ILE A N 1
ATOM 719 C CA . ILE A 1 95 ? -10.203 -2.418 -9.992 1 94.81 95 ILE A CA 1
ATOM 720 C C . ILE A 1 95 ? -9.07 -1.599 -10.609 1 94.81 95 ILE A C 1
ATOM 722 O O . ILE A 1 95 ? -8.836 -0.457 -10.211 1 94.81 95 ILE A O 1
ATOM 726 N N . ALA A 1 96 ? -8.43 -2.152 -11.625 1 94.25 96 ALA A N 1
ATOM 727 C CA . ALA A 1 96 ? -7.34 -1.451 -12.305 1 94.25 96 ALA A CA 1
ATOM 728 C C . ALA A 1 96 ? -7.832 -0.145 -12.922 1 94.25 96 ALA A C 1
ATOM 730 O O . ALA A 1 96 ? -7.176 0.892 -12.805 1 94.25 96 ALA A O 1
ATOM 731 N N . LEU A 1 97 ? -8.969 -0.185 -13.539 1 91.94 97 LEU A N 1
ATOM 732 C CA . LEU A 1 97 ? -9.531 1 -14.172 1 91.94 97 LEU A CA 1
ATOM 733 C C . LEU A 1 97 ? -9.828 2.082 -13.141 1 91.94 97 LEU A C 1
ATOM 735 O O . LEU A 1 97 ? -9.562 3.262 -13.375 1 91.94 97 LEU A O 1
ATOM 739 N N . THR A 1 98 ? -10.344 1.665 -12.055 1 91.75 98 THR A N 1
ATOM 740 C CA . THR A 1 98 ? -10.664 2.607 -10.984 1 91.75 98 THR A CA 1
ATOM 741 C C . THR A 1 98 ? -9.398 3.232 -10.414 1 91.75 98 THR A C 1
ATOM 743 O O . THR A 1 98 ? -9.297 4.457 -10.305 1 91.75 98 THR A O 1
ATOM 746 N N . LEU A 1 99 ? -8.391 2.443 -10.148 1 91.56 99 LEU A N 1
ATOM 747 C CA . LEU A 1 99 ? -7.203 2.9 -9.438 1 91.56 99 LEU A CA 1
ATOM 748 C C . LEU A 1 99 ? -6.254 3.639 -10.375 1 91.56 99 LEU A C 1
ATOM 750 O O . LEU A 1 99 ? -5.383 4.383 -9.922 1 91.56 99 LEU A O 1
ATOM 754 N N . SER A 1 100 ? -6.43 3.457 -11.68 1 88.44 100 SER A N 1
ATOM 755 C CA . SER A 1 100 ? -5.547 4.109 -12.641 1 88.44 100 SER A CA 1
ATOM 756 C C . SER A 1 100 ? -6.02 5.523 -12.961 1 88.44 100 SER A C 1
ATOM 758 O O . SER A 1 100 ? -5.273 6.32 -13.523 1 88.44 100 SER A O 1
ATOM 760 N N . ARG A 1 101 ? -7.234 5.805 -12.625 1 87.25 101 ARG A N 1
ATOM 761 C CA . ARG A 1 101 ? -7.758 7.152 -12.836 1 87.25 101 ARG A CA 1
ATOM 762 C C . ARG A 1 101 ? -7.285 8.094 -11.734 1 87.25 101 ARG A C 1
ATOM 764 O O . ARG A 1 101 ? -7.145 7.688 -10.578 1 87.25 101 ARG A O 1
ATOM 771 N N . PRO A 1 102 ? -7.066 9.344 -12.125 1 84.31 102 PRO A N 1
ATOM 772 C CA . PRO A 1 102 ? -6.559 10.305 -11.141 1 84.31 102 PRO A CA 1
ATOM 773 C C . PRO A 1 102 ? -7.418 10.367 -9.883 1 84.31 102 PRO A C 1
ATOM 775 O O . PRO A 1 102 ? -6.883 10.375 -8.766 1 84.31 102 PRO A O 1
ATOM 778 N N . GLU A 1 103 ? -8.727 10.359 -10.094 1 85.88 103 GLU A N 1
ATOM 779 C CA . GLU A 1 103 ? -9.625 10.453 -8.945 1 85.88 103 GLU A CA 1
ATOM 780 C C . GLU A 1 103 ? -9.539 9.203 -8.07 1 85.88 103 GLU A C 1
ATOM 782 O O . GLU A 1 103 ? -9.422 9.297 -6.848 1 85.88 103 GLU A O 1
ATOM 787 N N . GLY A 1 104 ? -9.625 8.016 -8.695 1 89.44 104 GLY A N 1
ATOM 788 C CA . GLY A 1 104 ? -9.516 6.758 -7.969 1 89.44 104 GLY A CA 1
ATOM 789 C C . GLY A 1 104 ? -8.195 6.605 -7.234 1 89.44 104 GLY A C 1
ATOM 790 O O . GLY A 1 104 ? -8.172 6.191 -6.074 1 89.44 104 GLY A O 1
ATOM 791 N N . SER A 1 105 ? -7.156 7 -7.934 1 87.88 105 SER A N 1
ATOM 792 C CA . SER A 1 105 ? -5.828 6.941 -7.336 1 87.88 105 SER A CA 1
ATOM 793 C C . SER A 1 105 ? -5.723 7.871 -6.133 1 87.88 105 SER A C 1
ATOM 795 O O . SER A 1 105 ? -5.133 7.512 -5.113 1 87.88 105 SER A O 1
ATOM 797 N N . SER A 1 106 ? -6.285 9.055 -6.258 1 87.62 106 SER A N 1
ATOM 798 C CA . SER A 1 106 ? -6.258 10.023 -5.172 1 87.62 106 SER A CA 1
ATOM 799 C C . SER A 1 106 ? -7.004 9.508 -3.947 1 87.62 106 SER A C 1
ATOM 801 O O . SER A 1 106 ? -6.512 9.625 -2.822 1 87.62 106 SER A O 1
ATOM 803 N N . PHE A 1 107 ? -8.125 8.938 -4.164 1 90.75 107 PHE A N 1
ATOM 804 C CA . PHE A 1 107 ? -8.914 8.422 -3.049 1 90.75 107 PHE A CA 1
ATOM 805 C C . PHE A 1 107 ? -8.266 7.184 -2.453 1 90.75 107 PHE A C 1
ATOM 807 O O . PHE A 1 107 ? -8.344 6.949 -1.246 1 90.75 107 PHE A O 1
ATOM 814 N N . PHE A 1 108 ? -7.652 6.371 -3.268 1 91.12 108 PHE A N 1
ATOM 815 C CA . PHE A 1 108 ? -6.965 5.199 -2.738 1 91.12 108 PHE A CA 1
ATOM 816 C C . PHE A 1 108 ? -5.809 5.617 -1.836 1 91.12 108 PHE A C 1
ATOM 818 O O . PHE A 1 108 ? -5.648 5.078 -0.739 1 91.12 108 PHE A O 1
ATOM 825 N N . ARG A 1 109 ? -5.078 6.566 -2.221 1 88 109 ARG A N 1
ATOM 826 C CA . ARG A 1 109 ? -3.982 7.082 -1.407 1 88 109 ARG A CA 1
ATOM 827 C C . ARG A 1 109 ? -4.504 7.703 -0.116 1 88 109 ARG A C 1
ATOM 829 O O . ARG A 1 109 ? -3.9 7.535 0.947 1 88 109 ARG A O 1
ATOM 836 N N . ALA A 1 110 ? -5.551 8.438 -0.262 1 88.81 110 ALA A N 1
ATOM 837 C CA . ALA A 1 110 ? -6.168 9.023 0.927 1 88.81 110 ALA A CA 1
ATOM 838 C C . ALA A 1 110 ? -6.609 7.934 1.903 1 88.81 110 ALA A C 1
ATOM 840 O O . ALA A 1 110 ? -6.441 8.078 3.117 1 88.81 110 ALA A O 1
ATOM 841 N N . PHE A 1 111 ? -7.145 6.883 1.341 1 90.75 111 PHE A N 1
ATOM 842 C CA . PHE A 1 111 ? -7.582 5.754 2.156 1 90.75 111 PHE A CA 1
ATOM 843 C C . PHE A 1 111 ? -6.402 5.125 2.889 1 90.75 111 PHE A C 1
ATOM 845 O O . PHE A 1 111 ? -6.457 4.926 4.105 1 90.75 111 PHE A O 1
ATOM 852 N N . VAL A 1 112 ? -5.359 4.859 2.227 1 87.94 112 VAL A N 1
ATOM 853 C CA . VAL A 1 112 ? -4.18 4.227 2.807 1 87.94 112 VAL A CA 1
ATOM 854 C C . VAL A 1 112 ? -3.572 5.145 3.867 1 87.94 112 VAL A C 1
ATOM 856 O O . VAL A 1 112 ? -3.195 4.688 4.949 1 87.94 112 VAL A O 1
ATOM 859 N N . ALA A 1 113 ? -3.549 6.398 3.609 1 82.56 113 ALA A N 1
ATOM 860 C CA . ALA A 1 113 ? -2.932 7.379 4.496 1 82.56 113 ALA A CA 1
ATOM 861 C C . ALA A 1 113 ? -3.727 7.523 5.793 1 82.56 113 ALA A C 1
ATOM 863 O O . ALA A 1 113 ? -3.164 7.852 6.84 1 82.56 113 ALA A O 1
ATOM 864 N N . THR A 1 114 ? -4.969 7.289 5.707 1 82.38 114 THR A N 1
ATOM 865 C CA . THR A 1 114 ? -5.824 7.566 6.855 1 82.38 114 THR A CA 1
ATOM 866 C C . THR A 1 114 ? -6.195 6.273 7.578 1 82.38 114 THR A C 1
ATOM 868 O O . THR A 1 114 ? -6.789 6.309 8.656 1 82.38 114 THR A O 1
ATOM 871 N N . ALA A 1 115 ? -5.805 5.195 6.859 1 77 115 ALA A N 1
ATOM 872 C CA . ALA A 1 115 ? -6.094 3.908 7.492 1 77 115 ALA A CA 1
ATOM 873 C C . ALA A 1 115 ? -5.281 3.732 8.773 1 77 115 ALA A C 1
ATOM 875 O O . ALA A 1 115 ? -4.102 4.09 8.82 1 77 115 ALA A O 1
ATOM 876 N N . THR A 1 116 ? -5.926 3.518 9.844 1 62.91 116 THR A N 1
ATOM 877 C CA . THR A 1 116 ? -5.277 3.377 11.141 1 62.91 116 THR A CA 1
ATOM 878 C C . THR A 1 116 ? -4.43 2.111 11.188 1 62.91 116 THR A C 1
ATOM 880 O O . THR A 1 116 ? -4.828 1.069 10.664 1 62.91 116 THR A O 1
ATOM 883 N N . PRO A 1 117 ? -3.131 2.404 11.664 1 56.97 117 PRO A N 1
ATOM 884 C CA . PRO A 1 117 ? -2.297 1.214 11.859 1 56.97 117 PRO A CA 1
ATOM 885 C C . PRO A 1 117 ? -3.002 0.125 12.664 1 56.97 117 PRO A C 1
ATOM 887 O O . PRO A 1 117 ? -3.742 0.429 13.602 1 56.97 117 PRO A O 1
ATOM 890 N N . THR A 1 118 ? -3.492 -0.951 12.008 1 51.56 118 THR A N 1
ATOM 891 C CA . THR A 1 118 ? -3.961 -2.014 12.891 1 51.56 118 THR A CA 1
ATOM 892 C C . THR A 1 118 ? -2.791 -2.672 13.617 1 51.56 118 THR A C 1
ATOM 894 O O . THR A 1 118 ? -1.704 -2.812 13.047 1 51.56 118 THR A O 1
ATOM 897 N N . HIS A 1 119 ? -2.461 -2.285 14.742 1 48.66 119 HIS A N 1
ATOM 898 C CA . HIS A 1 119 ? -1.427 -3.053 15.422 1 48.66 119 HIS A CA 1
ATOM 899 C C . HIS A 1 119 ? -1.515 -4.535 15.07 1 48.66 119 HIS A C 1
ATOM 901 O O . HIS A 1 119 ? -2.584 -5.023 14.695 1 48.66 119 HIS A O 1
ATOM 907 N N . ALA A 1 120 ? -0.27 -5.227 14.875 1 47.03 120 ALA A N 1
ATOM 908 C CA . ALA A 1 120 ? 0.041 -6.578 14.414 1 47.03 120 ALA A CA 1
ATOM 909 C C . ALA A 1 120 ? -1.113 -7.535 14.703 1 47.03 120 ALA A C 1
ATOM 911 O O . ALA A 1 120 ? -1.16 -8.641 14.164 1 47.03 120 ALA A O 1
ATOM 912 N N . GLY A 1 121 ? -1.831 -7.266 15.758 1 43.44 121 GLY A N 1
ATOM 913 C CA . GLY A 1 121 ? -2.793 -8.289 16.125 1 43.44 121 GLY A CA 1
ATOM 914 C C . GLY A 1 121 ? -3.949 -8.406 15.148 1 43.44 121 GLY A C 1
ATOM 915 O O . GLY A 1 121 ? -3.961 -7.742 14.109 1 43.44 121 GLY A O 1
ATOM 916 N N . THR A 1 122 ? -5.055 -9.25 15.438 1 51.12 122 THR A N 1
ATOM 917 C CA . THR A 1 122 ? -6.277 -9.789 14.844 1 51.12 122 THR A CA 1
ATOM 918 C C . THR A 1 122 ? -7.176 -8.656 14.344 1 51.12 122 THR A C 1
ATOM 920 O O . THR A 1 122 ? -8.391 -8.703 14.516 1 51.12 122 THR A O 1
ATOM 923 N N . VAL A 1 123 ? -6.691 -7.527 14.047 1 56.03 123 VAL A N 1
ATOM 924 C CA . VAL A 1 123 ? -7.672 -6.465 13.852 1 56.03 123 VAL A CA 1
ATOM 925 C C . VAL A 1 123 ? -8.391 -6.668 12.516 1 56.03 123 VAL A C 1
ATOM 927 O O . VAL A 1 123 ? -7.797 -7.176 11.562 1 56.03 123 VAL A O 1
ATOM 930 N N . ALA A 1 124 ? -9.672 -6.516 12.508 1 64.62 124 ALA A N 1
ATOM 931 C CA . ALA A 1 124 ? -10.547 -6.449 11.344 1 64.62 124 ALA A CA 1
ATOM 932 C C . ALA A 1 124 ? -9.93 -5.598 10.242 1 64.62 124 ALA A C 1
ATOM 934 O O . ALA A 1 124 ? -9.359 -4.539 10.516 1 64.62 124 ALA A O 1
ATOM 935 N N . PRO A 1 125 ? -9.812 -6.285 9.039 1 76.75 125 PRO A N 1
ATOM 936 C CA . PRO A 1 125 ? -9.336 -5.457 7.93 1 76.75 125 PRO A CA 1
ATOM 937 C C . PRO A 1 125 ? -10.109 -4.145 7.805 1 76.75 125 PRO A C 1
ATOM 939 O O . PRO A 1 125 ? -11.258 -4.051 8.242 1 76.75 125 PRO A O 1
ATOM 942 N N . PRO A 1 126 ? -9.445 -3.213 7.301 1 81.44 126 PRO A N 1
ATOM 943 C CA . PRO A 1 126 ? -10.18 -1.976 7.031 1 81.44 126 PRO A CA 1
ATOM 944 C C . PRO A 1 126 ? -11.359 -2.186 6.086 1 81.44 126 PRO A C 1
ATOM 946 O O . PRO A 1 126 ? -11.391 -3.162 5.336 1 81.44 126 PRO A O 1
ATOM 949 N N . GLU A 1 127 ? -12.234 -1.331 6.141 1 82.62 127 GLU A N 1
ATOM 950 C CA . GLU A 1 127 ? -13.539 -1.479 5.504 1 82.62 127 GLU A CA 1
ATOM 951 C C . GLU A 1 127 ? -13.398 -1.74 4.008 1 82.62 127 GLU A C 1
ATOM 953 O O . GLU A 1 127 ? -14.055 -2.629 3.463 1 82.62 127 GLU A O 1
ATOM 958 N N . ALA A 1 128 ? -12.555 -0.994 3.295 1 85.56 128 ALA A N 1
ATOM 959 C CA . ALA A 1 128 ? -12.414 -1.195 1.855 1 85.56 128 ALA A CA 1
ATOM 960 C C . ALA A 1 128 ? -11.922 -2.609 1.546 1 85.56 128 ALA A C 1
ATOM 962 O O . ALA A 1 128 ? -12.43 -3.258 0.627 1 85.56 128 ALA A O 1
ATOM 963 N N . LEU A 1 129 ? -11.023 -3.135 2.32 1 89.38 129 LEU A N 1
ATOM 964 C CA . LEU A 1 129 ? -10.523 -4.488 2.117 1 89.38 129 LEU A CA 1
ATOM 965 C C . LEU A 1 129 ? -11.586 -5.523 2.477 1 89.38 129 LEU A C 1
ATOM 967 O O . LEU A 1 129 ? -11.727 -6.539 1.791 1 89.38 129 LEU A O 1
ATOM 971 N N . ALA A 1 130 ? -12.336 -5.273 3.555 1 90.31 130 ALA A N 1
ATOM 972 C CA . ALA A 1 130 ? -13.414 -6.18 3.947 1 90.31 130 ALA A CA 1
ATOM 973 C C . ALA A 1 130 ? -14.445 -6.332 2.828 1 90.31 130 ALA A C 1
ATOM 975 O O . ALA A 1 130 ? -14.93 -7.434 2.572 1 90.31 130 ALA A O 1
ATOM 976 N N . ARG A 1 131 ? -14.734 -5.285 2.176 1 91.38 131 ARG A N 1
ATOM 977 C CA . ARG A 1 131 ? -15.688 -5.324 1.072 1 91.38 131 ARG A CA 1
ATOM 978 C C . ARG A 1 131 ? -15.125 -6.102 -0.112 1 91.38 131 ARG A C 1
ATOM 980 O O . ARG A 1 131 ? -15.852 -6.84 -0.779 1 91.38 131 ARG A O 1
ATOM 987 N N . ARG A 1 132 ? -13.883 -5.918 -0.384 1 93.94 132 ARG A N 1
ATOM 988 C CA . ARG A 1 132 ? -13.242 -6.695 -1.442 1 93.94 132 ARG A CA 1
ATOM 989 C C . ARG A 1 132 ? -13.242 -8.18 -1.107 1 93.94 132 ARG A C 1
ATOM 991 O O . ARG A 1 132 ? -13.484 -9.016 -1.979 1 93.94 132 ARG A O 1
ATOM 998 N N . ILE A 1 133 ? -13.008 -8.5 0.141 1 94 133 ILE A N 1
ATOM 999 C CA . ILE A 1 133 ? -13.008 -9.883 0.589 1 94 133 ILE A CA 1
ATOM 1000 C C . ILE A 1 133 ? -14.391 -10.492 0.385 1 94 133 ILE A C 1
ATOM 1002 O O . ILE A 1 133 ? -14.516 -11.633 -0.077 1 94 133 ILE A O 1
ATOM 1006 N N . GLU A 1 134 ? -15.383 -9.727 0.648 1 94.31 134 GLU A N 1
ATOM 1007 C CA . GLU A 1 134 ? -16.75 -10.188 0.424 1 94.31 134 GLU A CA 1
ATOM 1008 C C . GLU A 1 134 ? -17 -10.5 -1.051 1 94.31 134 GLU A C 1
ATOM 1010 O O . GLU A 1 134 ? -17.656 -11.484 -1.384 1 94.31 134 GLU A O 1
ATOM 1015 N N . GLN A 1 135 ? -16.516 -9.641 -1.88 1 95.81 135 GLN A N 1
ATOM 1016 C CA . GLN A 1 135 ? -16.656 -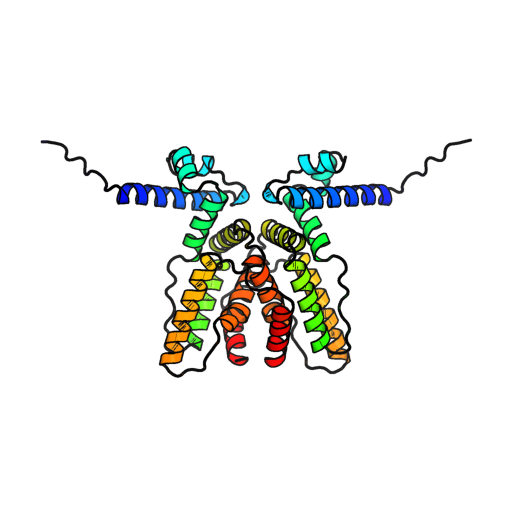9.867 -3.314 1 95.81 135 GLN A CA 1
ATOM 1017 C C . GLN A 1 135 ? -15.945 -11.148 -3.738 1 95.81 135 GLN A C 1
ATOM 1019 O O . GLN A 1 135 ? -16.484 -11.938 -4.52 1 95.81 135 GLN A O 1
ATOM 1024 N N . ILE A 1 136 ? -14.766 -11.367 -3.264 1 96.81 136 ILE A N 1
ATOM 1025 C CA . ILE A 1 136 ? -14.008 -12.578 -3.562 1 96.81 136 ILE A CA 1
ATOM 1026 C C . ILE A 1 136 ? -14.789 -13.805 -3.104 1 96.81 136 ILE A C 1
ATOM 1028 O O . ILE A 1 136 ? -14.945 -14.766 -3.859 1 96.81 136 ILE A O 1
ATOM 1032 N N . GLU A 1 137 ? -15.281 -13.719 -1.893 1 97.25 137 GLU A N 1
ATOM 1033 C CA . GLU A 1 137 ? -16.031 -14.836 -1.323 1 97.25 137 GLU A CA 1
ATOM 1034 C C . GLU A 1 137 ? -17.266 -15.164 -2.164 1 97.25 137 GLU A C 1
ATOM 1036 O O . GLU A 1 137 ? -17.578 -16.344 -2.381 1 97.25 137 GLU A O 1
ATOM 1041 N N . GLN A 1 138 ? -17.922 -14.148 -2.621 1 96.75 138 GLN A N 1
ATOM 1042 C CA . GLN A 1 138 ? -19.109 -14.359 -3.457 1 96.75 138 GLN A CA 1
ATOM 1043 C C . GLN A 1 138 ? -18.719 -15 -4.793 1 96.75 138 GLN A C 1
ATOM 1045 O O . GLN A 1 138 ? -19.391 -15.93 -5.25 1 96.75 138 GLN A O 1
ATOM 1050 N N . MET A 1 139 ? -17.688 -14.5 -5.438 1 97.25 139 MET A N 1
ATOM 1051 C CA . MET A 1 139 ? -17.234 -15.07 -6.703 1 97.25 139 MET A CA 1
ATOM 1052 C C . MET A 1 139 ? -16.812 -16.531 -6.52 1 97.25 139 MET A C 1
ATOM 1054 O O . MET A 1 139 ? -17.141 -17.375 -7.344 1 97.25 139 MET A O 1
ATOM 1058 N N . LEU A 1 140 ? -16.109 -16.844 -5.434 1 97.44 140 LEU A N 1
ATOM 1059 C CA . LEU A 1 140 ? -15.625 -18.188 -5.184 1 97.44 140 LEU A CA 1
ATOM 1060 C C . LEU A 1 140 ? -16.781 -19.125 -4.84 1 97.44 140 LEU A C 1
ATOM 1062 O O . LEU A 1 140 ? -16.75 -20.312 -5.199 1 97.44 140 LEU A O 1
ATOM 1066 N N . ALA A 1 141 ? -17.766 -18.625 -4.082 1 97.44 141 ALA A N 1
ATOM 1067 C CA . ALA A 1 141 ? -18.953 -19.438 -3.768 1 97.44 141 ALA A CA 1
ATOM 1068 C C . ALA A 1 141 ? -19.672 -19.859 -5.039 1 97.44 141 ALA A C 1
ATOM 1070 O O . ALA A 1 141 ? -20.094 -21.016 -5.168 1 97.44 141 ALA A O 1
ATOM 1071 N N . ARG A 1 142 ? -19.844 -18.953 -5.977 1 96.75 142 ARG A N 1
ATOM 1072 C CA . ARG A 1 142 ? -20.469 -19.266 -7.258 1 96.75 142 ARG A CA 1
ATOM 1073 C C . ARG A 1 142 ? -19.641 -20.297 -8.031 1 96.75 142 ARG A C 1
ATOM 1075 O O . ARG A 1 142 ? -20.203 -21.219 -8.625 1 96.75 142 ARG A O 1
ATOM 1082 N N . ALA A 1 143 ? -18.328 -20.094 -8.047 1 97 143 ALA A N 1
ATOM 1083 C CA . ALA A 1 143 ? -17.438 -21.031 -8.734 1 97 143 ALA A CA 1
ATOM 1084 C C . ALA A 1 143 ? -17.562 -22.438 -8.141 1 97 143 ALA A C 1
ATOM 1086 O O . ALA A 1 143 ? -17.625 -23.422 -8.875 1 97 143 ALA A O 1
ATOM 1087 N N . ASN A 1 144 ? -17.562 -22.469 -6.812 1 96.88 144 ASN A N 1
ATOM 1088 C CA . ASN A 1 144 ? -17.719 -23.75 -6.121 1 96.88 144 ASN A CA 1
ATOM 1089 C C . ASN A 1 144 ? -19.031 -24.422 -6.488 1 96.88 144 ASN A C 1
ATOM 1091 O O . ASN A 1 144 ? -19.078 -25.641 -6.703 1 96.88 144 ASN A O 1
ATOM 1095 N N . ALA A 1 145 ? -20.094 -23.672 -6.559 1 96.81 145 ALA A N 1
ATOM 1096 C CA . ALA A 1 145 ? -21.406 -24.188 -6.91 1 96.81 145 ALA A CA 1
ATOM 1097 C C . ALA A 1 145 ? -21.422 -24.766 -8.32 1 96.81 145 ALA A C 1
ATOM 1099 O O . ALA A 1 145 ? -22.156 -25.703 -8.617 1 96.81 145 ALA A O 1
ATOM 1100 N N . ARG A 1 146 ? -20.594 -24.234 -9.203 1 96.31 146 ARG A N 1
ATOM 1101 C CA . ARG A 1 146 ? -20.469 -24.688 -10.586 1 96.31 146 ARG A CA 1
ATOM 1102 C C . ARG A 1 146 ? -19.516 -25.875 -10.688 1 96.31 146 ARG A C 1
ATOM 1104 O O . ARG A 1 146 ? -19.266 -26.391 -11.781 1 96.31 146 ARG A O 1
ATOM 1111 N N . GLY A 1 147 ? -18.797 -26.219 -9.578 1 96.12 147 GLY A N 1
ATOM 1112 C CA . GLY A 1 147 ? -17.859 -27.328 -9.562 1 96.12 147 GLY A CA 1
ATOM 1113 C C . GLY A 1 147 ? -16.484 -26.953 -10.07 1 96.12 147 GLY A C 1
ATOM 1114 O O . GLY A 1 147 ? -15.711 -27.828 -10.469 1 96.12 147 GLY A O 1
ATOM 1115 N N . GLU A 1 148 ? -16.156 -25.688 -10.062 1 94.38 148 GLU A N 1
ATOM 1116 C CA . GLU A 1 148 ? -14.844 -25.234 -10.523 1 94.38 148 GLU A CA 1
ATOM 1117 C C . GLU A 1 148 ? -13.773 -25.453 -9.461 1 94.38 148 GLU A C 1
ATOM 1119 O O . GLU A 1 148 ? -14.086 -25.766 -8.312 1 94.38 148 GLU A O 1
ATOM 1124 N N . ARG A 1 149 ? -12.578 -25.344 -9.969 1 87.62 149 ARG A N 1
ATOM 1125 C CA . ARG A 1 149 ? -11.445 -25.531 -9.07 1 87.62 149 ARG A CA 1
ATOM 1126 C C . ARG A 1 149 ? -11.523 -24.562 -7.895 1 87.62 149 ARG A C 1
ATOM 1128 O O . ARG A 1 149 ? -11.797 -23.375 -8.078 1 87.62 149 ARG A O 1
ATOM 1135 N N . ALA A 1 150 ? -11.227 -25.078 -6.785 1 87 150 ALA A N 1
ATOM 1136 C CA . ALA A 1 150 ? -11.297 -24.312 -5.547 1 87 150 ALA A CA 1
ATOM 1137 C C . ALA A 1 150 ? -10.109 -23.359 -5.426 1 87 150 ALA A C 1
ATOM 1139 O O . ALA A 1 150 ? -8.961 -23.766 -5.629 1 87 150 ALA A O 1
ATOM 1140 N N . LEU A 1 151 ? -10.32 -22.125 -5.289 1 92.69 151 LEU A N 1
ATOM 1141 C CA . LEU A 1 151 ? -9.336 -21.125 -4.922 1 92.69 151 LEU A CA 1
ATOM 1142 C C . LEU A 1 151 ? -9.547 -20.656 -3.48 1 92.69 151 LEU A C 1
ATOM 1144 O O . LEU A 1 151 ? -10.672 -20.672 -2.975 1 92.69 151 LEU A O 1
ATOM 1148 N N . ALA A 1 152 ? -8.445 -20.391 -2.867 1 93.25 152 ALA A N 1
ATOM 1149 C CA . ALA A 1 152 ? -8.539 -19.828 -1.524 1 93.25 152 ALA A CA 1
ATOM 1150 C C . ALA A 1 152 ? -8.656 -18.297 -1.581 1 93.25 152 ALA A C 1
ATOM 1152 O O . ALA A 1 152 ? -8.008 -17.656 -2.41 1 93.25 152 ALA A O 1
ATOM 1153 N N . VAL A 1 153 ? -9.438 -17.75 -0.695 1 95.06 153 VAL A N 1
ATOM 1154 C CA . VAL A 1 153 ? -9.609 -16.312 -0.611 1 95.06 153 VAL A CA 1
ATOM 1155 C C . VAL A 1 153 ? -8.25 -15.633 -0.458 1 95.06 153 VAL A C 1
ATOM 1157 O O . VAL A 1 153 ? -7.953 -14.656 -1.143 1 95.06 153 VAL A O 1
ATOM 1160 N N . ASP A 1 154 ? -7.363 -16.219 0.326 1 92.12 154 ASP A N 1
ATOM 1161 C CA . ASP A 1 154 ? -6.051 -15.648 0.592 1 92.12 154 ASP A CA 1
ATOM 1162 C C . ASP A 1 154 ? -5.199 -15.617 -0.674 1 92.12 154 ASP A C 1
ATOM 1164 O O . ASP A 1 154 ? -4.387 -14.703 -0.861 1 92.12 154 ASP A O 1
ATOM 1168 N N . ASP A 1 155 ? -5.453 -16.578 -1.539 1 93.06 155 ASP A N 1
ATOM 1169 C CA . ASP A 1 155 ? -4.715 -16.594 -2.797 1 93.06 155 ASP A CA 1
ATOM 1170 C C . ASP A 1 155 ? -5.121 -15.422 -3.686 1 93.06 155 ASP A C 1
ATOM 1172 O O . ASP A 1 155 ? -4.27 -14.781 -4.309 1 93.06 155 ASP A O 1
ATOM 1176 N N . VAL A 1 156 ? -6.414 -15.195 -3.695 1 96.06 156 VAL A N 1
ATOM 1177 C CA . VAL A 1 156 ? -6.91 -14.102 -4.52 1 96.06 156 VAL A CA 1
ATOM 1178 C C . VAL A 1 156 ? -6.422 -12.766 -3.957 1 96.06 156 VAL A C 1
ATOM 1180 O O . VAL A 1 156 ? -6.023 -11.875 -4.711 1 96.06 156 VAL A O 1
ATOM 1183 N N . ILE A 1 157 ? -6.383 -12.664 -2.645 1 95.5 157 ILE A N 1
ATOM 1184 C CA . ILE A 1 157 ? -5.91 -11.445 -1.996 1 95.5 157 ILE A CA 1
ATOM 1185 C C . ILE A 1 157 ? -4.422 -11.258 -2.277 1 95.5 157 ILE A C 1
ATOM 1187 O O . ILE A 1 157 ? -4.004 -10.203 -2.762 1 95.5 157 ILE A O 1
ATOM 1191 N N . ASP A 1 158 ? -3.648 -12.258 -2.051 1 94.62 158 ASP A N 1
ATOM 1192 C CA . ASP A 1 158 ? -2.193 -12.148 -2.084 1 94.62 158 ASP A CA 1
ATOM 1193 C C . ASP A 1 158 ? -1.683 -12.047 -3.52 1 94.62 158 ASP A C 1
ATOM 1195 O O . ASP A 1 158 ? -0.728 -11.32 -3.795 1 94.62 158 ASP A O 1
ATOM 1199 N N . PHE A 1 159 ? -2.359 -12.688 -4.473 1 94.81 159 PHE A N 1
ATOM 1200 C CA . PHE A 1 159 ? -1.713 -12.844 -5.77 1 94.81 159 PHE A CA 1
ATOM 1201 C C . PHE A 1 159 ? -2.48 -12.102 -6.855 1 94.81 159 PHE A C 1
ATOM 1203 O O . PHE A 1 159 ? -2.105 -12.141 -8.031 1 94.81 159 PHE A O 1
ATOM 1210 N N . LEU A 1 160 ? -3.545 -11.461 -6.484 1 96.94 160 LEU A N 1
ATOM 1211 C CA . LEU A 1 160 ? -4.258 -10.625 -7.453 1 96.94 160 LEU A CA 1
ATOM 1212 C C . LEU A 1 160 ? -4.508 -9.234 -6.891 1 96.94 160 LEU A C 1
ATOM 1214 O O . LEU A 1 160 ? -4.023 -8.242 -7.441 1 96.94 160 LEU A O 1
ATOM 1218 N N . LEU A 1 161 ? -5.133 -9.188 -5.762 1 96.56 161 LEU A N 1
ATOM 1219 C CA . LEU A 1 161 ? -5.488 -7.898 -5.184 1 96.56 161 LEU A CA 1
ATOM 1220 C C . LEU A 1 161 ? -4.242 -7.145 -4.734 1 96.56 161 LEU A C 1
ATOM 1222 O O . LEU A 1 161 ? -4.105 -5.949 -4.996 1 96.56 161 LEU A O 1
ATOM 1226 N N . ALA A 1 162 ? -3.303 -7.848 -4.105 1 96.56 162 ALA A N 1
ATOM 1227 C CA . ALA A 1 162 ? -2.109 -7.207 -3.559 1 96.56 162 ALA A CA 1
ATOM 1228 C C . ALA A 1 162 ? -1.269 -6.578 -4.668 1 96.56 162 ALA A C 1
ATOM 1230 O O . ALA A 1 162 ? -0.91 -5.402 -4.594 1 96.56 162 ALA A O 1
ATOM 1231 N N . PRO A 1 163 ? -0.987 -7.281 -5.727 1 96.69 163 PRO A N 1
ATOM 1232 C CA . PRO A 1 163 ? -0.199 -6.621 -6.77 1 96.69 163 PRO A CA 1
ATOM 1233 C C . PRO A 1 163 ? -0.949 -5.473 -7.434 1 96.69 163 PRO A C 1
ATOM 1235 O O . PRO A 1 163 ? -0.333 -4.484 -7.844 1 96.69 163 PRO A O 1
ATOM 1238 N N . LEU A 1 164 ? -2.27 -5.516 -7.559 1 95.75 164 LEU A N 1
ATOM 1239 C CA . LEU A 1 164 ? -3.033 -4.395 -8.094 1 95.75 164 LEU A CA 1
ATOM 1240 C C . LEU A 1 164 ? -2.859 -3.154 -7.223 1 95.75 164 LEU A C 1
ATOM 1242 O O . LEU A 1 164 ? -2.633 -2.057 -7.738 1 95.75 164 LEU A O 1
ATOM 1246 N N . PHE A 1 165 ? -2.943 -3.393 -5.926 1 94.31 165 PHE A N 1
ATOM 1247 C CA . PHE A 1 165 ? -2.838 -2.289 -4.98 1 94.31 165 PHE A CA 1
ATOM 1248 C C . PHE A 1 165 ? -1.431 -1.702 -4.988 1 94.31 165 PHE A C 1
ATOM 1250 O O . PHE A 1 165 ? -1.262 -0.481 -5.02 1 94.31 165 PHE A O 1
ATOM 1257 N N . VAL A 1 166 ? -0.433 -2.537 -5.031 1 93.38 166 VAL A N 1
ATOM 1258 C CA . VAL A 1 166 ? 0.948 -2.07 -4.977 1 93.38 166 VAL A CA 1
ATOM 1259 C C . VAL A 1 166 ? 1.296 -1.339 -6.273 1 93.38 166 VAL A C 1
ATOM 1261 O O . VAL A 1 166 ? 1.976 -0.31 -6.246 1 93.38 166 VAL A O 1
ATOM 1264 N N . ARG A 1 167 ? 0.835 -1.779 -7.398 1 91.75 167 ARG A N 1
ATOM 1265 C CA . ARG A 1 167 ? 1.062 -1.093 -8.664 1 91.75 167 ARG A CA 1
ATOM 1266 C C . ARG A 1 167 ? 0.374 0.268 -8.68 1 91.75 167 ARG A C 1
ATOM 1268 O O . ARG A 1 167 ? 0.909 1.233 -9.234 1 91.75 167 ARG A O 1
ATOM 1275 N N . ALA A 1 168 ? -0.766 0.328 -8.078 1 90.56 168 ALA A N 1
ATOM 1276 C CA . ALA A 1 168 ? -1.476 1.602 -7.984 1 90.56 168 ALA A CA 1
ATOM 1277 C C . ALA A 1 168 ? -0.711 2.592 -7.109 1 90.56 168 ALA A C 1
ATOM 1279 O O . ALA A 1 168 ? -0.642 3.783 -7.426 1 90.56 168 ALA A O 1
ATOM 1280 N N . LEU A 1 169 ? -0.176 2.104 -6.051 1 88.5 169 LEU A N 1
ATOM 1281 C CA . LEU A 1 169 ? 0.48 2.965 -5.07 1 88.5 169 LEU A CA 1
ATOM 1282 C C . LEU A 1 169 ? 1.829 3.447 -5.59 1 88.5 169 LEU A C 1
ATOM 1284 O O . LEU A 1 169 ? 2.232 4.582 -5.324 1 88.5 169 LEU A O 1
ATOM 1288 N N . PHE A 1 170 ? 2.527 2.621 -6.359 1 85.88 170 PHE A N 1
ATOM 1289 C CA . PHE A 1 170 ? 3.922 2.947 -6.637 1 85.88 170 PHE A CA 1
ATOM 1290 C C . PHE A 1 170 ? 4.137 3.172 -8.133 1 85.88 170 PHE A C 1
ATOM 1292 O O . PHE A 1 170 ? 5.277 3.307 -8.586 1 85.88 170 PHE A O 1
ATOM 1299 N N . GLY A 1 171 ? 3.152 3.266 -8.898 1 77.69 171 GLY A N 1
ATOM 1300 C CA . GLY A 1 171 ? 3.193 3.742 -10.273 1 77.69 171 GLY A CA 1
ATOM 1301 C C . GLY A 1 171 ? 3.746 2.717 -11.25 1 77.69 171 GLY A C 1
ATOM 1302 O O . GLY A 1 171 ? 4.414 3.074 -12.219 1 77.69 171 GLY A O 1
ATOM 1303 N N . THR A 1 172 ? 3.605 1.532 -10.961 1 78.44 172 THR A N 1
ATOM 1304 C CA . THR A 1 172 ? 3.891 0.514 -11.969 1 78.44 172 THR A CA 1
ATOM 1305 C C . THR A 1 172 ? 2.686 0.305 -12.883 1 78.44 172 THR A C 1
ATOM 1307 O O . THR A 1 172 ? 1.577 0.741 -12.562 1 78.44 172 THR A O 1
ATOM 1310 N N . PRO A 1 173 ? 2.951 -0.126 -14.039 1 78.88 173 PRO A N 1
ATOM 1311 C CA . PRO A 1 173 ? 1.85 -0.217 -15 1 78.88 173 PRO A CA 1
ATOM 1312 C C . PRO A 1 173 ? 0.62 -0.916 -14.43 1 78.88 173 PRO A C 1
ATOM 1314 O O . PRO A 1 173 ? 0.729 -2.021 -13.891 1 78.88 173 PRO A O 1
ATOM 1317 N N . LEU A 1 174 ? -0.422 -0.158 -14.383 1 88.44 174 LEU A N 1
ATOM 1318 C CA . LEU A 1 174 ? -1.718 -0.657 -13.93 1 88.44 174 LEU A CA 1
ATOM 1319 C C . LEU A 1 174 ? -2.803 -0.346 -14.961 1 88.44 174 LEU A C 1
ATOM 1321 O O . LEU A 1 174 ? -3.441 0.707 -14.891 1 88.44 174 LEU A O 1
ATOM 1325 N N . ASP A 1 175 ? -2.838 -1.105 -15.992 1 90.62 175 ASP A N 1
ATOM 1326 C CA . ASP A 1 175 ? -3.893 -1.017 -17 1 90.62 175 ASP A CA 1
ATOM 1327 C C . ASP A 1 175 ? -4.633 -2.344 -17.141 1 90.62 175 ASP A C 1
ATOM 1329 O O . ASP A 1 175 ? -4.391 -3.279 -16.375 1 90.62 175 ASP A O 1
ATOM 1333 N N . GLU A 1 176 ? -5.504 -2.326 -18.062 1 91.88 176 GLU A N 1
ATOM 1334 C CA . GLU A 1 176 ? -6.352 -3.504 -18.234 1 91.88 176 GLU A CA 1
ATOM 1335 C C . GLU A 1 176 ? -5.52 -4.734 -18.578 1 91.88 176 GLU A C 1
ATOM 1337 O O . GLU A 1 176 ? -5.793 -5.832 -18.094 1 91.88 176 GLU A O 1
ATOM 1342 N N . GLU A 1 177 ? -4.57 -4.527 -19.344 1 92.5 177 GLU A N 1
ATOM 1343 C CA . GLU A 1 177 ? -3.713 -5.637 -19.766 1 92.5 177 GLU A CA 1
ATOM 1344 C C . GLU A 1 177 ? -2.941 -6.203 -18.562 1 92.5 177 GLU A C 1
ATOM 1346 O O . GLU A 1 177 ? -2.822 -7.422 -18.422 1 92.5 177 GLU A O 1
ATOM 1351 N N . ALA A 1 178 ? -2.447 -5.332 -17.766 1 93.38 178 ALA A N 1
ATOM 1352 C CA . ALA A 1 178 ? -1.718 -5.762 -16.562 1 93.38 178 ALA A CA 1
ATOM 1353 C C . ALA A 1 178 ? -2.627 -6.535 -15.617 1 93.38 178 ALA A C 1
ATOM 1355 O O . ALA A 1 178 ? -2.225 -7.559 -15.055 1 93.38 178 ALA A O 1
ATOM 1356 N N . ALA A 1 179 ? -3.863 -6.062 -15.477 1 96.12 179 ALA A N 1
ATOM 1357 C CA . ALA A 1 179 ? -4.832 -6.723 -14.602 1 96.12 179 ALA A CA 1
ATOM 1358 C C . ALA A 1 179 ? -5.16 -8.125 -15.117 1 96.12 179 ALA A C 1
ATOM 1360 O O . ALA A 1 179 ? -5.223 -9.078 -14.336 1 96.12 179 ALA A O 1
ATOM 1361 N N . GLU A 1 180 ? -5.312 -8.195 -16.391 1 94.81 180 GLU A N 1
ATOM 1362 C CA . GLU A 1 180 ? -5.613 -9.492 -17 1 94.81 180 GLU A CA 1
ATOM 1363 C C . GLU A 1 180 ? -4.445 -10.461 -16.844 1 94.81 180 GLU A C 1
ATOM 1365 O O . GLU A 1 180 ? -4.648 -11.648 -16.562 1 94.81 180 GLU A O 1
ATOM 1370 N N . ALA A 1 181 ? -3.309 -9.961 -17.031 1 94 181 ALA A N 1
ATOM 1371 C CA . ALA A 1 181 ? -2.117 -10.789 -16.891 1 94 181 ALA A CA 1
ATOM 1372 C C . ALA A 1 181 ? -1.996 -11.32 -15.453 1 94 181 ALA A C 1
ATOM 1374 O O . ALA A 1 181 ? -1.63 -12.477 -15.242 1 94 181 ALA A O 1
ATOM 1375 N N . LEU A 1 182 ? -2.309 -10.523 -14.484 1 95.5 182 LEU A N 1
ATOM 1376 C CA . LEU A 1 182 ? -2.262 -10.938 -13.094 1 95.5 182 LEU A CA 1
ATOM 1377 C C . LEU A 1 182 ? -3.289 -12.031 -12.812 1 95.5 182 LEU A C 1
ATOM 1379 O O . LEU A 1 182 ? -2.996 -13 -12.117 1 95.5 182 LEU A O 1
ATOM 1383 N N . ALA A 1 183 ? -4.512 -11.828 -13.352 1 95.94 183 ALA A N 1
ATOM 1384 C CA . ALA A 1 183 ? -5.551 -12.836 -13.172 1 95.94 183 ALA A CA 1
ATOM 1385 C C . ALA A 1 183 ? -5.137 -14.164 -13.797 1 95.94 183 ALA A C 1
ATOM 1387 O O . ALA A 1 183 ? -5.34 -15.227 -13.203 1 95.94 183 ALA A O 1
ATOM 1388 N N . GLU A 1 184 ? -4.531 -14.109 -14.969 1 93.25 184 GLU A N 1
ATOM 1389 C CA . GLU A 1 184 ? -4.066 -15.312 -15.648 1 93.25 184 GLU A CA 1
ATOM 1390 C C . GLU A 1 184 ? -2.986 -16.016 -14.836 1 93.25 184 GLU A C 1
ATOM 1392 O O . GLU A 1 184 ? -2.99 -17.25 -14.727 1 93.25 184 GLU A O 1
ATOM 1397 N N . ARG A 1 185 ? -2.133 -15.312 -14.312 1 90.75 185 ARG A N 1
ATOM 1398 C CA . ARG A 1 185 ? -1.04 -15.891 -13.539 1 90.75 185 ARG A CA 1
ATOM 1399 C C . ARG A 1 185 ? -1.559 -16.531 -12.258 1 90.75 185 ARG A C 1
ATOM 1401 O O . ARG A 1 185 ? -1.062 -17.578 -11.836 1 90.75 185 ARG A O 1
ATOM 1408 N N . LEU A 1 186 ? -2.504 -15.859 -11.594 1 92.5 186 LEU A N 1
ATOM 1409 C CA . LEU A 1 186 ? -3.137 -16.469 -10.422 1 92.5 186 LEU A CA 1
ATOM 1410 C C . LEU A 1 186 ? -3.75 -17.812 -10.773 1 92.5 186 LEU A C 1
ATOM 1412 O O . LEU A 1 186 ? -3.58 -18.781 -10.039 1 92.5 186 LEU A O 1
ATOM 1416 N N . LEU A 1 187 ? -4.355 -17.875 -11.945 1 90.56 187 LEU A N 1
ATOM 1417 C CA . LEU A 1 187 ? -5.125 -19.047 -12.32 1 90.56 187 LEU A CA 1
ATOM 1418 C C . LEU A 1 187 ? -4.211 -20.156 -12.82 1 90.56 187 LEU A C 1
ATOM 1420 O O . LEU A 1 187 ? -4.547 -21.344 -12.727 1 90.56 187 LEU A O 1
ATOM 1424 N N . LYS A 1 188 ? -3.139 -19.781 -13.406 1 84.38 188 LYS A N 1
ATOM 1425 C CA . LYS A 1 188 ? -2.188 -20.797 -13.875 1 84.38 188 LYS A CA 1
ATOM 1426 C C . LYS A 1 188 ? -1.465 -21.453 -12.703 1 84.38 188 LYS A C 1
ATOM 1428 O O . LYS A 1 188 ? -0.944 -22.562 -12.836 1 84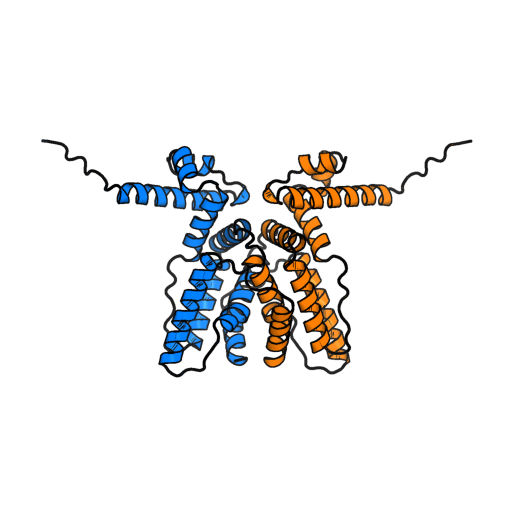.38 188 LYS A O 1
ATOM 1433 N N . ARG A 1 189 ? -1.384 -20.844 -11.633 1 68.06 189 ARG A N 1
ATOM 1434 C CA . ARG A 1 189 ? -0.618 -21.312 -10.477 1 68.06 189 ARG A CA 1
ATOM 1435 C C . ARG A 1 189 ? -1.491 -22.141 -9.539 1 68.06 189 ARG A C 1
ATOM 1437 O O . ARG A 1 189 ? -0.982 -22.797 -8.633 1 68.06 189 ARG A O 1
ATOM 1444 N N . CYS A 1 190 ? -2.719 -22.031 -9.742 1 56.53 190 CYS A N 1
ATOM 1445 C CA . CYS A 1 190 ? -3.641 -22.844 -8.961 1 56.53 190 CYS A CA 1
ATOM 1446 C C . CYS A 1 190 ? -4.113 -24.047 -9.766 1 56.53 190 CYS A C 1
ATOM 1448 O O . CYS A 1 190 ? -4.164 -24 -11 1 56.53 190 CYS A O 1
ATOM 1450 N N . MET B 1 1 ? 50.688 28.938 20.234 1 39.34 1 MET B N 1
ATOM 1451 C CA . MET B 1 1 ? 50 27.656 20.078 1 39.34 1 MET B CA 1
ATOM 1452 C C . MET B 1 1 ? 48.688 27.828 19.344 1 39.34 1 MET B C 1
ATOM 1454 O O . MET B 1 1 ? 47.719 28.391 19.891 1 39.34 1 MET B O 1
ATOM 1458 N N . GLN B 1 2 ? 48.656 28.094 18 1 41.22 2 GLN B N 1
ATOM 1459 C CA . GLN B 1 2 ? 47.562 28.344 17.078 1 41.22 2 GLN B CA 1
ATOM 1460 C C . GLN B 1 2 ? 46.531 27.219 17.141 1 41.22 2 GLN B C 1
ATOM 1462 O O . GLN B 1 2 ? 46.875 26.047 17 1 41.22 2 GLN B O 1
ATOM 1467 N N . ARG B 1 3 ? 45.531 27.312 18.047 1 42.88 3 ARG B N 1
ATOM 1468 C CA . ARG B 1 3 ? 44.406 26.391 18.172 1 42.88 3 ARG B CA 1
ATOM 1469 C C . ARG B 1 3 ? 43.844 26.016 16.797 1 42.88 3 ARG B C 1
ATOM 1471 O O . ARG B 1 3 ? 43.281 26.844 16.094 1 42.88 3 ARG B O 1
ATOM 1478 N N . ASN B 1 4 ? 44.562 25.234 15.914 1 43.94 4 ASN B N 1
ATOM 1479 C CA . ASN B 1 4 ? 44.062 24.562 14.711 1 43.94 4 ASN B CA 1
ATOM 1480 C C . ASN B 1 4 ? 42.656 23.969 14.938 1 43.94 4 ASN B C 1
ATOM 1482 O O . ASN B 1 4 ? 42.531 22.938 15.625 1 43.94 4 ASN B O 1
ATOM 1486 N N . SER B 1 5 ? 41.75 24.797 15.32 1 43.47 5 SER B N 1
ATOM 1487 C CA . SER B 1 5 ? 40.375 24.297 15.328 1 43.47 5 SER B CA 1
ATOM 1488 C C . SER B 1 5 ? 40.094 23.375 14.141 1 43.47 5 SER B C 1
ATOM 1490 O O . SER B 1 5 ? 40.344 23.75 12.992 1 43.47 5 SER B O 1
ATOM 1492 N N . PRO B 1 6 ? 40.281 22.062 14.273 1 44.28 6 PRO B N 1
ATOM 1493 C CA . PRO B 1 6 ? 40 21.156 13.156 1 44.28 6 PRO B CA 1
ATOM 1494 C C . PRO B 1 6 ? 38.812 21.609 12.297 1 44.28 6 PRO B C 1
ATOM 1496 O O . PRO B 1 6 ? 37.75 21.938 12.836 1 44.28 6 PRO B O 1
ATOM 1499 N N . LYS B 1 7 ? 39 22.484 11.289 1 45.16 7 LYS B N 1
ATOM 1500 C CA . LYS B 1 7 ? 38 22.75 10.258 1 45.16 7 LYS B CA 1
ATOM 1501 C C . LYS B 1 7 ? 37.219 21.5 9.922 1 45.16 7 LYS B C 1
ATOM 1503 O O . LYS B 1 7 ? 37.75 20.531 9.406 1 45.16 7 LYS B O 1
ATOM 1508 N N . SER B 1 8 ? 36.156 21.062 10.672 1 50.84 8 SER B N 1
ATOM 1509 C CA . SER B 1 8 ? 35.281 19.953 10.25 1 50.84 8 SER B CA 1
ATOM 1510 C C . SER B 1 8 ? 35.031 20.016 8.75 1 50.84 8 SER B C 1
ATOM 1512 O O . SER B 1 8 ? 34.75 21.078 8.195 1 50.84 8 SER B O 1
ATOM 1514 N N . ARG B 1 9 ? 35.531 19.156 7.91 1 52.94 9 ARG B N 1
ATOM 1515 C CA . ARG B 1 9 ? 35.406 19.078 6.461 1 52.94 9 ARG B CA 1
ATOM 1516 C C . ARG B 1 9 ? 33.938 19.312 6.051 1 52.94 9 ARG B C 1
ATOM 1518 O O . ARG B 1 9 ? 33.031 18.812 6.703 1 52.94 9 ARG B O 1
ATOM 1525 N N . PRO B 1 10 ? 33.719 20.281 5.133 1 52.72 10 PRO B N 1
ATOM 1526 C CA . PRO B 1 10 ? 32.375 20.578 4.645 1 52.72 10 PRO B CA 1
ATOM 1527 C C . PRO B 1 10 ? 31.484 19.344 4.543 1 52.72 10 PRO B C 1
ATOM 1529 O O . PRO B 1 10 ? 30.297 19.391 4.848 1 52.72 10 PRO B O 1
ATOM 1532 N N . GLY B 1 11 ? 32.031 18.172 4.129 1 56.81 11 GLY B N 1
ATOM 1533 C CA . GLY B 1 11 ? 31.344 16.906 4.113 1 56.81 11 GLY B CA 1
ATOM 1534 C C . GLY B 1 11 ? 30.953 16.422 5.496 1 56.81 11 GLY B C 1
ATOM 1535 O O . GLY B 1 11 ? 29.922 15.758 5.664 1 56.81 11 GLY B O 1
ATOM 1536 N N . GLY B 1 12 ? 31.703 16.781 6.395 1 62.47 12 GLY B N 1
ATOM 1537 C CA . GLY B 1 12 ? 31.5 16.344 7.77 1 62.47 12 GLY B CA 1
ATOM 1538 C C . GLY B 1 12 ? 30.312 17.047 8.438 1 62.47 12 GLY B C 1
ATOM 1539 O O . GLY B 1 12 ? 29.484 16.391 9.055 1 62.47 12 GLY B O 1
ATOM 1540 N N . ARG B 1 13 ? 30.328 18.375 8.32 1 65.5 13 ARG B N 1
ATOM 1541 C CA . ARG B 1 13 ? 29.234 19.141 8.898 1 65.5 13 ARG B CA 1
ATOM 1542 C C . ARG B 1 13 ? 27.906 18.75 8.266 1 65.5 13 ARG B C 1
ATOM 1544 O O . ARG B 1 13 ? 26.891 18.594 8.969 1 65.5 13 ARG B O 1
ATOM 1551 N N . ALA B 1 14 ? 28.031 18.609 6.953 1 72.38 14 ALA B N 1
ATOM 1552 C CA . ALA B 1 14 ? 26.828 18.219 6.234 1 72.38 14 ALA B CA 1
ATOM 1553 C C . ALA B 1 14 ? 26.344 16.844 6.684 1 72.38 14 ALA B C 1
ATOM 1555 O O . ALA B 1 14 ? 25.141 16.609 6.824 1 72.38 14 ALA B O 1
ATOM 1556 N N . ALA B 1 15 ? 27.281 16.031 6.871 1 77.81 15 ALA B N 1
ATOM 1557 C CA . ALA B 1 15 ? 26.938 14.68 7.336 1 77.81 15 ALA B CA 1
ATOM 1558 C C . ALA B 1 15 ? 26.391 14.711 8.758 1 77.81 15 ALA B C 1
ATOM 1560 O O . ALA B 1 15 ? 25.438 13.992 9.078 1 77.81 15 ALA B O 1
ATOM 1561 N N . ARG B 1 16 ? 26.922 15.516 9.547 1 78.25 16 ARG B N 1
ATOM 1562 C CA . ARG B 1 16 ? 26.453 15.633 10.922 1 78.25 16 ARG B CA 1
ATOM 1563 C C . ARG B 1 16 ? 25.062 16.234 10.977 1 78.25 16 ARG B C 1
ATOM 1565 O O . ARG B 1 16 ? 24.219 15.789 11.758 1 78.25 16 ARG B O 1
ATOM 1572 N N . THR B 1 17 ? 24.859 17.156 10.094 1 86.19 17 THR B N 1
ATOM 1573 C CA . THR B 1 17 ? 23.547 17.812 10.023 1 86.19 17 THR B CA 1
ATOM 1574 C C . THR B 1 17 ? 22.484 16.828 9.539 1 86.19 17 THR B C 1
ATOM 1576 O O . THR B 1 17 ? 21.375 16.781 10.086 1 86.19 17 THR B O 1
ATOM 1579 N N . LYS B 1 18 ? 22.875 15.984 8.594 1 91.19 18 LYS B N 1
ATOM 1580 C CA . LYS B 1 18 ? 21.922 15.008 8.078 1 91.19 18 LYS B CA 1
ATOM 1581 C C . LYS B 1 18 ? 21.578 13.969 9.148 1 91.19 18 LYS B C 1
ATOM 1583 O O . LYS B 1 18 ? 20.406 13.648 9.344 1 91.19 18 LYS B O 1
ATOM 1588 N N . THR B 1 19 ? 22.594 13.578 9.828 1 93.38 19 THR B N 1
ATOM 1589 C CA . THR B 1 19 ? 22.375 12.57 10.867 1 93.38 19 THR B CA 1
ATOM 1590 C C . THR B 1 19 ? 21.469 13.109 11.969 1 93.38 19 THR B C 1
ATOM 1592 O O . THR B 1 19 ? 20.531 12.43 12.398 1 93.38 19 THR B O 1
ATOM 1595 N N . ALA B 1 20 ? 21.734 14.312 12.406 1 94.81 20 ALA B N 1
ATOM 1596 C CA . ALA B 1 20 ? 20.922 14.938 13.445 1 94.81 20 ALA B CA 1
ATOM 1597 C C . ALA B 1 20 ? 19.484 15.133 12.977 1 94.81 20 ALA B C 1
ATOM 1599 O O . ALA B 1 20 ? 18.531 14.914 13.742 1 94.81 20 ALA B O 1
ATOM 1600 N N . THR B 1 21 ? 19.391 15.484 11.727 1 96.75 21 THR B N 1
ATOM 1601 C CA . THR B 1 21 ? 18.062 15.711 11.141 1 96.75 21 THR B CA 1
ATOM 1602 C C . THR B 1 21 ? 17.281 14.406 11.047 1 96.75 21 THR B C 1
ATOM 1604 O O . THR B 1 21 ? 16.125 14.344 11.438 1 96.75 21 THR B O 1
ATOM 1607 N N . PHE B 1 22 ? 17.953 13.414 10.625 1 95.62 22 PHE B N 1
ATOM 1608 C CA . PHE B 1 22 ? 17.297 12.125 10.461 1 95.62 22 PHE B CA 1
ATOM 1609 C C . PHE B 1 22 ? 16.891 11.547 11.82 1 95.62 22 PHE B C 1
ATOM 1611 O O . PHE B 1 22 ? 15.797 11 11.969 1 95.62 22 PHE B O 1
ATOM 1618 N N . GLN B 1 23 ? 17.75 11.742 12.781 1 96.19 23 GLN B N 1
ATOM 1619 C CA . GLN B 1 23 ? 17.453 11.281 14.125 1 96.19 23 GLN B CA 1
ATOM 1620 C C . GLN B 1 23 ? 16.25 12.031 14.711 1 96.19 23 GLN B C 1
ATOM 1622 O O . GLN B 1 23 ? 15.383 11.43 15.344 1 96.19 23 GLN B O 1
ATOM 1627 N N . ALA B 1 24 ? 16.234 13.289 14.492 1 97.56 24 ALA B N 1
ATOM 1628 C CA . ALA B 1 24 ? 15.117 14.117 14.969 1 97.56 24 ALA B CA 1
ATOM 1629 C C . ALA B 1 24 ? 13.797 13.672 14.344 1 97.56 24 ALA B C 1
ATOM 1631 O O . ALA B 1 24 ? 12.789 13.547 15.039 1 97.56 24 ALA B O 1
ATOM 1632 N N . VAL B 1 25 ? 13.844 13.43 13.047 1 96.81 25 VAL B N 1
ATOM 1633 C CA . VAL B 1 25 ? 12.648 12.984 12.344 1 96.81 25 VAL B CA 1
ATOM 1634 C C . VAL B 1 25 ? 12.18 11.641 12.906 1 96.81 25 VAL B C 1
ATOM 1636 O O . VAL B 1 25 ? 11 11.453 13.188 1 96.81 25 VAL B O 1
ATOM 1639 N N . ALA B 1 26 ? 13.133 10.766 13.086 1 94.5 26 ALA B N 1
ATOM 1640 C CA . ALA B 1 26 ? 12.805 9.438 13.594 1 94.5 26 ALA B CA 1
ATOM 1641 C C . ALA B 1 26 ? 12.141 9.523 14.969 1 94.5 26 ALA B C 1
ATOM 1643 O O . ALA B 1 26 ? 11.117 8.867 15.211 1 94.5 26 ALA B O 1
ATOM 1644 N N . GLU B 1 27 ? 12.648 10.32 15.828 1 95.5 27 GLU B N 1
ATOM 1645 C CA . GLU B 1 27 ? 12.117 10.484 17.172 1 95.5 27 GLU B CA 1
ATOM 1646 C C . GLU B 1 27 ? 10.734 11.117 17.156 1 95.5 27 GLU B C 1
ATOM 1648 O O . GLU B 1 27 ? 9.828 10.664 17.859 1 95.5 27 GLU B O 1
ATOM 1653 N N . LEU B 1 28 ? 10.586 12.117 16.375 1 96.06 28 LEU B N 1
ATOM 1654 C CA . LEU B 1 28 ? 9.32 12.836 16.297 1 96.06 28 LEU B CA 1
ATOM 1655 C C . LEU B 1 28 ? 8.219 11.953 15.711 1 96.06 28 LEU B C 1
ATOM 1657 O O . LEU B 1 28 ? 7.09 11.961 16.203 1 96.06 28 LEU B O 1
ATOM 1661 N N . VAL B 1 29 ? 8.578 11.188 14.711 1 92.25 29 VAL B N 1
ATOM 1662 C CA . VAL B 1 29 ? 7.602 10.289 14.109 1 92.25 29 VAL B CA 1
ATOM 1663 C C . VAL B 1 29 ? 7.184 9.219 15.109 1 92.25 29 VAL B C 1
ATOM 1665 O O . VAL B 1 29 ? 6.004 8.867 15.195 1 92.25 29 VAL B O 1
ATOM 1668 N N . ALA B 1 30 ? 8.094 8.781 15.836 1 88.31 30 ALA B N 1
ATOM 1669 C CA . ALA B 1 30 ? 7.797 7.781 16.859 1 88.31 30 ALA B CA 1
ATOM 1670 C C . ALA B 1 30 ? 6.906 8.359 17.953 1 88.31 30 ALA B C 1
ATOM 1672 O O . ALA B 1 30 ? 6.031 7.672 18.484 1 88.31 30 ALA B O 1
ATOM 1673 N N . GLU B 1 31 ? 7.074 9.609 18.266 1 90.56 31 GLU B N 1
ATOM 1674 C CA . GLU B 1 31 ? 6.391 10.266 19.375 1 90.56 31 GLU B CA 1
ATOM 1675 C C . GLU B 1 31 ? 4.98 10.695 18.984 1 90.56 31 GLU B C 1
ATOM 1677 O O . GLU B 1 31 ? 4.039 10.523 19.766 1 90.56 31 GLU B O 1
ATOM 1682 N N . LYS B 1 32 ? 4.832 11.219 17.719 1 89.06 32 LYS B N 1
ATOM 1683 C CA . LYS B 1 32 ? 3.549 11.859 17.469 1 89.06 32 LYS B CA 1
ATOM 1684 C C . LYS B 1 32 ? 2.988 11.461 16.109 1 89.06 32 LYS B C 1
ATOM 1686 O O . LYS B 1 32 ? 1.89 11.875 15.734 1 89.06 32 LYS B O 1
ATOM 1691 N N . GLY B 1 33 ? 3.678 10.625 15.43 1 85.88 33 GLY B N 1
ATOM 1692 C CA . GLY B 1 33 ? 3.207 10.219 14.117 1 85.88 33 GLY B CA 1
ATOM 1693 C C . GLY B 1 33 ? 3.658 11.156 13.008 1 85.88 33 GLY B C 1
ATOM 1694 O O . GLY B 1 33 ? 3.809 12.359 13.227 1 85.88 33 GLY B O 1
ATOM 1695 N N . HIS B 1 34 ? 3.795 10.672 11.82 1 86.88 34 HIS B N 1
ATOM 1696 C CA . HIS B 1 34 ? 4.355 11.414 10.703 1 86.88 34 HIS B CA 1
ATOM 1697 C C . HIS B 1 34 ? 3.473 12.602 10.336 1 86.88 34 HIS B C 1
ATOM 1699 O O . HIS B 1 34 ? 3.969 13.625 9.852 1 86.88 34 HIS B O 1
ATOM 1705 N N . GLY B 1 35 ? 2.213 12.477 10.523 1 83.06 35 GLY B N 1
ATOM 1706 C CA . GLY B 1 35 ? 1.284 13.531 10.141 1 83.06 35 GLY B CA 1
ATOM 1707 C C . GLY B 1 35 ? 1.351 14.75 11.039 1 83.06 35 GLY B C 1
ATOM 1708 O O . GLY B 1 35 ? 0.871 15.82 10.68 1 83.06 35 GLY B O 1
ATOM 1709 N N . ALA B 1 36 ? 1.951 14.641 12.164 1 87 36 ALA B N 1
ATOM 1710 C CA . ALA B 1 36 ? 1.976 15.711 13.156 1 87 36 ALA B CA 1
ATOM 1711 C C . ALA B 1 36 ? 3.355 16.359 13.227 1 87 36 ALA B C 1
ATOM 1713 O O . ALA B 1 36 ? 3.602 17.219 14.086 1 87 36 ALA B O 1
ATOM 1714 N N . VAL B 1 37 ? 4.227 15.938 12.367 1 93.94 37 VAL B N 1
ATOM 1715 C CA . VAL B 1 37 ? 5.59 16.453 12.375 1 93.94 37 VAL B CA 1
ATOM 1716 C C . VAL B 1 37 ? 5.711 17.625 11.406 1 93.94 37 VAL B C 1
ATOM 1718 O O . VAL B 1 37 ? 5.207 17.547 10.281 1 93.94 37 VAL B O 1
ATOM 1721 N N . SER B 1 38 ? 6.375 18.734 11.898 1 95.25 38 SER B N 1
ATOM 1722 C CA . SER B 1 38 ? 6.621 19.891 11.039 1 95.25 38 SER B CA 1
ATOM 1723 C C . SER B 1 38 ? 8.117 20.125 10.852 1 95.25 38 SER B C 1
ATOM 1725 O O . SER B 1 38 ? 8.938 19.578 11.586 1 95.25 38 SER B O 1
ATOM 1727 N N . MET B 1 39 ? 8.383 20.969 9.844 1 96.38 39 MET B N 1
ATOM 1728 C CA . MET B 1 39 ? 9.781 21.344 9.625 1 96.38 39 MET B CA 1
ATOM 1729 C C . MET B 1 39 ? 10.344 22.078 10.844 1 96.38 39 MET B C 1
ATOM 1731 O O . MET B 1 39 ? 11.508 21.891 11.195 1 96.38 39 MET B O 1
ATOM 1735 N N . THR B 1 40 ? 9.477 22.859 11.461 1 97 40 THR B N 1
ATOM 1736 C CA . THR B 1 40 ? 9.891 23.594 12.648 1 97 40 THR B CA 1
ATOM 1737 C C . THR B 1 40 ? 10.203 22.656 13.797 1 97 40 THR B C 1
ATOM 1739 O O . THR B 1 40 ? 11.195 22.828 14.508 1 97 40 THR B O 1
ATOM 1742 N N . ASP B 1 41 ? 9.359 21.625 13.984 1 97.19 41 ASP B N 1
ATOM 1743 C CA . ASP B 1 41 ? 9.617 20.609 15 1 97.19 41 ASP B CA 1
ATOM 1744 C C . ASP B 1 41 ? 11 19.984 14.812 1 97.19 41 ASP B C 1
ATOM 1746 O O . ASP B 1 41 ? 11.75 19.812 15.773 1 97.19 41 ASP B O 1
ATOM 1750 N N . VAL B 1 42 ? 11.312 19.609 13.578 1 98 42 VAL B N 1
ATOM 1751 C CA . VAL B 1 42 ? 12.547 18.906 13.25 1 98 42 VAL B CA 1
ATOM 1752 C C . VAL B 1 42 ? 13.742 19.828 13.492 1 98 42 VAL B C 1
ATOM 1754 O O . VAL B 1 42 ? 14.75 19.406 14.078 1 98 42 VAL B O 1
ATOM 1757 N N . ALA B 1 43 ? 13.602 21.062 13.039 1 97.75 43 ALA B N 1
ATOM 1758 C CA . ALA B 1 43 ? 14.672 22.031 13.219 1 97.75 43 ALA B CA 1
ATOM 1759 C C . ALA B 1 43 ? 15.008 22.219 14.695 1 97.75 43 ALA B C 1
ATOM 1761 O O . ALA B 1 43 ? 16.172 22.188 15.078 1 97.75 43 ALA B O 1
ATOM 1762 N N . GLU B 1 44 ? 13.969 22.375 15.477 1 97.62 44 GLU B N 1
ATOM 1763 C CA . GLU B 1 44 ? 14.141 22.578 16.922 1 97.62 44 GLU B CA 1
ATOM 1764 C C . GLU B 1 44 ? 14.797 21.359 17.562 1 97.62 44 GLU B C 1
ATOM 1766 O O . GLU B 1 44 ? 15.75 21.5 18.344 1 97.62 44 GLU B O 1
ATOM 1771 N N . ARG B 1 45 ? 14.352 20.188 17.234 1 97.44 45 ARG B N 1
ATOM 1772 C CA . ARG B 1 45 ? 14.859 18.953 17.844 1 97.44 45 ARG B CA 1
ATOM 1773 C C . ARG B 1 45 ? 16.281 18.672 17.391 1 97.44 45 ARG B C 1
ATOM 1775 O O . ARG B 1 45 ? 17.109 18.188 18.188 1 97.44 45 ARG B O 1
ATOM 1782 N N . ALA B 1 46 ? 16.609 18.938 16.188 1 96.81 46 ALA B N 1
ATOM 1783 C CA . ALA B 1 46 ? 17.906 18.625 15.617 1 96.81 46 ALA B CA 1
ATOM 1784 C C . ALA B 1 46 ? 18.922 19.734 15.93 1 96.81 46 ALA B C 1
ATOM 1786 O O . ALA B 1 46 ? 20.125 19.547 15.75 1 96.81 46 ALA B O 1
ATOM 1787 N N . GLY B 1 47 ? 18.453 20.906 16.297 1 96.38 47 GLY B N 1
ATOM 1788 C CA . GLY B 1 47 ? 19.328 22.031 16.516 1 96.38 47 GLY B CA 1
ATOM 1789 C C . GLY B 1 47 ? 19.891 22.625 15.234 1 96.38 47 GLY B C 1
ATOM 1790 O O . GLY B 1 47 ? 21.078 22.953 15.156 1 96.38 47 GLY B O 1
ATOM 1791 N N . VAL B 1 48 ? 19.109 22.609 14.219 1 94.69 48 VAL B N 1
ATOM 1792 C CA . VAL B 1 48 ? 19.484 23.125 12.906 1 94.69 48 VAL B CA 1
ATOM 1793 C C . VAL B 1 48 ? 18.516 24.219 12.492 1 94.69 48 VAL B C 1
ATOM 1795 O O . VAL B 1 48 ? 17.359 24.234 12.922 1 94.69 48 VAL B O 1
ATOM 1798 N N . ALA B 1 49 ? 19.031 25.172 11.719 1 93.88 49 ALA B N 1
ATOM 1799 C CA . ALA B 1 49 ? 18.172 26.234 11.219 1 93.88 49 ALA B CA 1
ATOM 1800 C C . ALA B 1 49 ? 17.094 25.703 10.281 1 93.88 49 ALA B C 1
ATOM 1802 O O . ALA B 1 49 ? 17.391 24.906 9.375 1 93.88 49 ALA B O 1
ATOM 1803 N N . ALA B 1 50 ? 15.875 26.172 10.484 1 94.69 50 ALA B N 1
ATOM 1804 C CA . ALA B 1 50 ? 14.758 25.75 9.633 1 94.69 50 ALA B CA 1
ATOM 1805 C C . ALA B 1 50 ? 15.016 26.125 8.172 1 94.69 50 ALA B C 1
ATOM 1807 O O . ALA B 1 50 ? 14.648 25.375 7.266 1 94.69 50 ALA B O 1
ATOM 1808 N N . THR B 1 51 ? 15.633 27.234 7.965 1 94.94 51 THR B N 1
ATOM 1809 C CA . THR B 1 51 ? 15.93 27.703 6.617 1 94.94 51 THR B CA 1
ATOM 1810 C C . THR B 1 51 ? 16.812 26.703 5.879 1 94.94 51 THR B C 1
ATOM 1812 O O . THR B 1 51 ? 16.609 26.453 4.684 1 94.94 51 THR B O 1
ATOM 1815 N N . SER B 1 52 ? 17.719 26.094 6.582 1 94.31 52 SER B N 1
ATOM 1816 C CA . SER B 1 52 ? 18.609 25.094 6.004 1 94.31 52 SER B CA 1
ATOM 1817 C C . SER B 1 52 ? 17.844 23.844 5.609 1 94.31 52 SER B C 1
ATOM 1819 O O . SER B 1 52 ? 18.094 23.25 4.551 1 94.31 52 SER B O 1
ATOM 1821 N N . LEU B 1 53 ? 16.875 23.453 6.395 1 96.56 53 LEU B N 1
ATOM 1822 C CA . LEU B 1 53 ? 16.078 22.266 6.109 1 96.56 53 LEU B CA 1
ATOM 1823 C C . LEU B 1 53 ? 15.18 22.5 4.898 1 96.56 53 LEU B C 1
ATOM 1825 O O . LEU B 1 53 ? 15.078 21.641 4.023 1 96.56 53 LEU B O 1
ATOM 1829 N N . TYR B 1 54 ? 14.578 23.703 4.867 1 96.31 54 TYR B N 1
ATOM 1830 C CA . TYR B 1 54 ? 13.703 24.031 3.746 1 96.31 54 TYR B CA 1
ATOM 1831 C C . TYR B 1 54 ? 14.492 24.109 2.443 1 96.31 54 TYR B C 1
ATOM 1833 O O . TYR B 1 54 ? 13.992 23.719 1.383 1 96.31 54 TYR B O 1
ATOM 1841 N N . ARG B 1 55 ? 15.633 24.625 2.529 1 95.81 55 ARG B N 1
ATOM 1842 C CA . ARG B 1 55 ? 16.484 24.734 1.342 1 95.81 55 ARG B CA 1
ATOM 1843 C C . ARG B 1 55 ? 16.828 23.359 0.794 1 95.81 55 ARG B C 1
ATOM 1845 O O . ARG B 1 55 ? 16.812 23.141 -0.42 1 95.81 55 ARG B O 1
ATOM 1852 N N . ARG B 1 56 ? 17.047 22.391 1.67 1 95.44 56 ARG B N 1
ATOM 1853 C CA . ARG B 1 56 ? 17.531 21.078 1.248 1 95.44 56 ARG B CA 1
ATOM 1854 C C . ARG B 1 56 ? 16.375 20.188 0.836 1 95.44 56 ARG B C 1
ATOM 1856 O O . ARG B 1 56 ? 16.469 19.438 -0.134 1 95.44 56 ARG B O 1
ATOM 1863 N N . TRP B 1 57 ? 15.266 20.203 1.534 1 95.81 57 TRP B N 1
ATOM 1864 C CA . TRP B 1 57 ? 14.234 19.203 1.308 1 95.81 57 TRP B CA 1
ATOM 1865 C C . TRP B 1 57 ? 12.945 19.844 0.795 1 95.81 57 TRP B C 1
ATOM 1867 O O . TRP B 1 57 ? 12.062 19.156 0.279 1 95.81 57 TRP B O 1
ATOM 1877 N N . GLY B 1 58 ? 12.828 21.109 0.961 1 95.38 58 GLY B N 1
ATOM 1878 C CA . GLY B 1 58 ? 11.656 21.828 0.469 1 95.38 58 GLY B CA 1
ATOM 1879 C C . GLY B 1 58 ? 10.461 21.734 1.394 1 95.38 58 GLY B C 1
ATOM 1880 O O . GLY B 1 58 ? 9.891 22.75 1.798 1 95.38 58 GLY B O 1
ATOM 1881 N N . ASP B 1 59 ? 10.055 20.516 1.78 1 93.06 59 ASP B N 1
ATOM 1882 C CA . ASP B 1 59 ? 8.891 20.312 2.637 1 93.06 59 ASP B CA 1
ATOM 1883 C C . ASP B 1 59 ? 9.086 19.125 3.562 1 93.06 59 ASP B C 1
ATOM 1885 O O . ASP B 1 59 ? 10.008 18.328 3.375 1 93.06 59 ASP B O 1
ATOM 1889 N N . ILE B 1 60 ? 8.227 19.031 4.496 1 93.94 60 ILE B N 1
ATOM 1890 C CA . ILE B 1 60 ? 8.344 18 5.531 1 93.94 60 ILE B CA 1
ATOM 1891 C C . ILE B 1 60 ? 8.094 16.625 4.922 1 93.94 60 ILE B C 1
ATOM 1893 O O . ILE B 1 60 ? 8.703 15.641 5.344 1 93.94 60 ILE B O 1
ATOM 1897 N N . GLY B 1 61 ? 7.219 16.5 3.912 1 91.31 61 GLY B N 1
ATOM 1898 C CA . GLY B 1 61 ? 6.957 15.227 3.258 1 91.31 61 GLY B CA 1
ATOM 1899 C C . GLY B 1 61 ? 8.188 14.633 2.594 1 91.31 61 GLY B C 1
ATOM 1900 O O . GLY B 1 61 ? 8.453 13.438 2.734 1 91.31 61 GLY B O 1
ATOM 1901 N N . SER B 1 62 ? 8.891 15.453 1.931 1 93.25 62 SER B N 1
ATOM 1902 C CA . SER B 1 62 ? 10.117 15.023 1.26 1 93.25 62 SER B CA 1
ATOM 1903 C C . SER B 1 62 ? 11.164 14.562 2.266 1 93.25 62 SER B C 1
ATOM 1905 O O . SER B 1 62 ? 11.836 13.547 2.051 1 93.25 62 SER B O 1
ATOM 1907 N N . LEU B 1 63 ? 11.266 15.32 3.354 1 95.88 63 LEU B N 1
ATOM 1908 C CA . LEU B 1 63 ? 12.219 14.961 4.395 1 95.88 63 LEU B CA 1
ATOM 1909 C C . LEU B 1 63 ? 11.82 13.641 5.062 1 95.88 63 LEU B C 1
ATOM 1911 O O . LEU B 1 63 ? 12.641 12.734 5.18 1 95.88 63 LEU B O 1
ATOM 1915 N N . ILE B 1 64 ? 10.609 13.477 5.418 1 94.88 64 ILE B N 1
ATOM 1916 C CA . ILE B 1 64 ? 10.125 12.266 6.07 1 94.88 64 ILE B CA 1
ATOM 1917 C C . ILE B 1 64 ? 10.305 11.07 5.133 1 94.88 64 ILE B C 1
ATOM 1919 O O . ILE B 1 64 ? 10.68 9.977 5.57 1 94.88 64 ILE B O 1
ATOM 1923 N N . ARG B 1 65 ? 10.008 11.266 3.889 1 93.06 65 ARG B N 1
ATOM 1924 C CA . ARG B 1 65 ? 10.164 10.195 2.91 1 93.06 65 ARG B CA 1
ATOM 1925 C C . ARG B 1 65 ? 11.602 9.688 2.879 1 93.06 65 ARG B C 1
ATOM 1927 O O . ARG B 1 65 ? 11.836 8.484 2.877 1 93.06 65 ARG B O 1
ATOM 1934 N N . GLU B 1 66 ? 12.523 10.57 2.824 1 93.88 66 GLU B N 1
ATOM 1935 C CA . GLU B 1 66 ? 13.922 10.164 2.781 1 93.88 66 GLU B CA 1
ATOM 1936 C C . GLU B 1 66 ? 14.328 9.422 4.051 1 93.88 66 GLU B C 1
ATOM 1938 O O . GLU B 1 66 ? 15.039 8.414 3.992 1 93.88 66 GLU B O 1
ATOM 1943 N N . VAL B 1 67 ? 13.875 9.898 5.195 1 95 67 VAL B N 1
ATOM 1944 C CA . VAL B 1 67 ? 14.18 9.242 6.461 1 95 67 VAL B CA 1
ATOM 1945 C C . VAL B 1 67 ? 13.523 7.867 6.508 1 95 67 VAL B C 1
ATOM 1947 O O . VAL B 1 67 ? 14.125 6.898 6.977 1 95 67 VAL B O 1
ATOM 1950 N N . ALA B 1 68 ? 12.328 7.801 6.031 1 93.94 68 ALA B N 1
ATOM 1951 C CA . ALA B 1 68 ? 11.609 6.527 6.008 1 93.94 68 ALA B CA 1
ATOM 1952 C C . ALA B 1 68 ? 12.352 5.488 5.176 1 93.94 68 ALA B C 1
ATOM 1954 O O . ALA B 1 68 ? 12.508 4.344 5.598 1 93.94 68 ALA B O 1
ATOM 1955 N N . VAL B 1 69 ? 12.82 5.918 4.023 1 91.81 69 VAL B N 1
ATOM 1956 C CA . VAL B 1 69 ? 13.555 5.008 3.156 1 91.81 69 VAL B CA 1
ATOM 1957 C C . VAL B 1 69 ? 14.812 4.52 3.873 1 91.81 69 VAL B C 1
A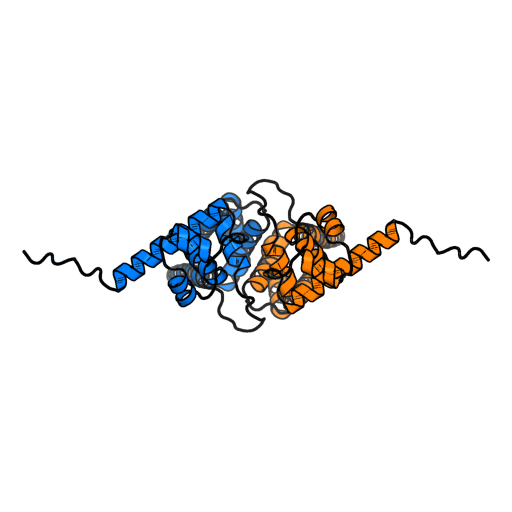TOM 1959 O O . VAL B 1 69 ? 15.117 3.322 3.867 1 91.81 69 VAL B O 1
ATOM 1962 N N . GLU B 1 70 ? 15.445 5.414 4.48 1 91.62 70 GLU B N 1
ATOM 1963 C CA . GLU B 1 70 ? 16.656 5.051 5.199 1 91.62 70 GLU B CA 1
ATOM 1964 C C . GLU B 1 70 ? 16.359 4.07 6.328 1 91.62 70 GLU B C 1
ATOM 1966 O O . GLU B 1 70 ? 17.109 3.109 6.535 1 91.62 70 GLU B O 1
ATOM 1971 N N . GLN B 1 71 ? 15.352 4.312 7.062 1 91.25 71 GLN B N 1
ATOM 1972 C CA . GLN B 1 71 ? 14.984 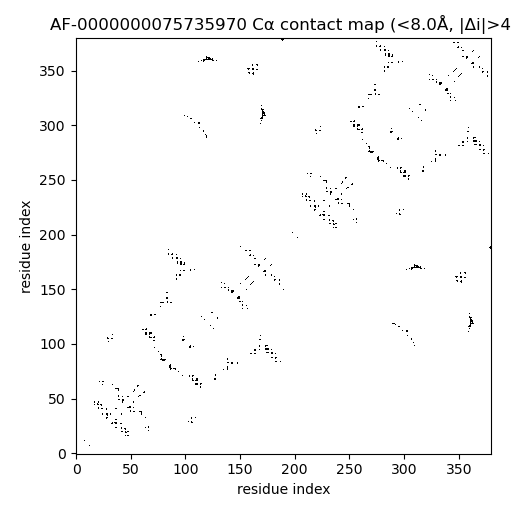3.463 8.188 1 91.25 71 GLN B CA 1
ATOM 1973 C C . GLN B 1 71 ? 14.531 2.086 7.719 1 91.25 71 GLN B C 1
ATOM 1975 O O . GLN B 1 71 ? 14.852 1.072 8.344 1 91.25 71 GLN B O 1
ATOM 1980 N N . LEU B 1 72 ? 13.836 2.018 6.613 1 90.94 72 LEU B N 1
ATOM 1981 C CA . LEU B 1 72 ? 13.266 0.775 6.109 1 90.94 72 LEU B CA 1
ATOM 1982 C C . LEU B 1 72 ? 14.336 -0.088 5.449 1 90.94 72 LEU B C 1
ATOM 1984 O O . LEU B 1 72 ? 14.227 -1.316 5.438 1 90.94 72 LEU B O 1
ATOM 1988 N N . MET B 1 73 ? 15.305 0.58 4.895 1 88.56 73 MET B N 1
ATOM 1989 C CA . MET B 1 73 ? 16.312 -0.143 4.133 1 88.56 73 MET B CA 1
ATOM 1990 C C . MET B 1 73 ? 17.578 -0.372 4.973 1 88.56 73 MET B C 1
ATOM 1992 O O . MET B 1 73 ? 18.609 -0.784 4.449 1 88.56 73 MET B O 1
ATOM 1996 N N . ARG B 1 74 ? 17.375 0.046 6.242 1 78.25 74 ARG B N 1
ATOM 1997 C CA . ARG B 1 74 ? 18.531 -0.121 7.121 1 78.25 74 ARG B CA 1
ATOM 1998 C C . ARG B 1 74 ? 18.953 -1.585 7.199 1 78.25 74 ARG B C 1
ATOM 2000 O O . ARG B 1 74 ? 18.125 -2.455 7.512 1 78.25 74 ARG B O 1
ATOM 2007 N N . ASP B 1 75 ? 20.25 -1.831 6.785 1 63 75 ASP B N 1
ATOM 2008 C CA . ASP B 1 75 ? 21.266 -2.885 6.793 1 63 75 ASP B CA 1
ATOM 2009 C C . ASP B 1 75 ? 20.625 -4.266 6.727 1 63 75 ASP B C 1
ATOM 2011 O O . ASP B 1 75 ? 20.781 -5.078 7.641 1 63 75 ASP B O 1
ATOM 2015 N N . TYR B 1 76 ? 19.781 -4.535 5.781 1 70.88 76 TYR B N 1
ATOM 2016 C CA . TYR B 1 76 ? 19.578 -5.977 5.656 1 70.88 76 TYR B CA 1
ATOM 2017 C C . TYR B 1 76 ? 20.359 -6.535 4.473 1 70.88 76 TYR B C 1
ATOM 2019 O O . TYR B 1 76 ? 20.125 -6.137 3.33 1 70.88 76 TYR B O 1
ATOM 2027 N N . PRO B 1 77 ? 21.484 -7.094 4.805 1 80.69 77 PRO B N 1
ATOM 2028 C CA . PRO B 1 77 ? 22.203 -7.73 3.699 1 80.69 77 PRO B CA 1
ATOM 2029 C C . PRO B 1 77 ? 21.297 -8.586 2.814 1 80.69 77 PRO B C 1
ATOM 2031 O O . PRO B 1 77 ? 20.297 -9.117 3.291 1 80.69 77 PRO B O 1
ATOM 2034 N N . ILE B 1 78 ? 21.578 -8.5 1.494 1 93.25 78 ILE B N 1
ATOM 2035 C CA . ILE B 1 78 ? 20.922 -9.445 0.589 1 93.25 78 ILE B CA 1
ATOM 2036 C C . ILE B 1 78 ? 21.344 -10.867 0.947 1 93.25 78 ILE B C 1
ATOM 2038 O O . ILE B 1 78 ? 22.531 -11.195 0.959 1 93.25 78 ILE B O 1
ATOM 2042 N N . PRO B 1 79 ? 20.406 -11.664 1.267 1 95.56 79 PRO B N 1
ATOM 2043 C CA . PRO B 1 79 ? 20.766 -13.031 1.649 1 95.56 79 PRO B CA 1
ATOM 2044 C C . PRO B 1 79 ? 21.516 -13.781 0.541 1 95.56 79 PRO B C 1
ATOM 2046 O O . PRO B 1 79 ? 21.266 -13.523 -0.643 1 95.56 79 PRO B O 1
ATOM 2049 N N . ASP B 1 80 ? 22.375 -14.602 0.939 1 96 80 ASP B N 1
ATOM 2050 C CA . ASP B 1 80 ? 23.078 -15.539 0.068 1 96 80 ASP B CA 1
ATOM 2051 C C . ASP B 1 80 ? 23.203 -16.906 0.721 1 96 80 ASP B C 1
ATOM 2053 O O . ASP B 1 80 ? 24.25 -17.25 1.265 1 96 80 ASP B O 1
ATOM 2057 N N . THR B 1 81 ? 22.219 -17.719 0.563 1 97.12 81 THR B N 1
ATOM 2058 C CA . THR B 1 81 ? 22.109 -19 1.263 1 97.12 81 THR B CA 1
ATOM 2059 C C . THR B 1 81 ? 22.578 -20.141 0.366 1 97.12 81 THR B C 1
ATOM 2061 O O . THR B 1 81 ? 22.641 -21.297 0.801 1 97.12 81 THR B O 1
ATOM 2064 N N . GLY B 1 82 ? 22.812 -19.844 -0.843 1 97.06 82 GLY B N 1
ATOM 2065 C CA . GLY B 1 82 ? 23.234 -20.859 -1.787 1 97.06 82 GLY B CA 1
ATOM 2066 C C . GLY B 1 82 ? 22.109 -21.359 -2.666 1 97.06 82 GLY B C 1
ATOM 2067 O O . GLY B 1 82 ? 22.312 -22.234 -3.52 1 97.06 82 GLY B O 1
ATOM 2068 N N . SER B 1 83 ? 20.875 -20.828 -2.525 1 97.44 83 SER B N 1
ATOM 2069 C CA . SER B 1 83 ? 19.719 -21.172 -3.354 1 97.44 83 SER B CA 1
ATOM 2070 C C . SER B 1 83 ? 18.719 -20.031 -3.434 1 97.44 83 SER B C 1
ATOM 2072 O O . SER B 1 83 ? 18.578 -19.266 -2.477 1 97.44 83 SER B O 1
ATOM 2074 N N . ILE B 1 84 ? 18.031 -19.906 -4.555 1 96.81 84 ILE B N 1
ATOM 2075 C CA . ILE B 1 84 ? 17.031 -18.859 -4.727 1 96.81 84 ILE B CA 1
ATOM 2076 C C . ILE B 1 84 ? 15.906 -19.047 -3.721 1 96.81 84 ILE B C 1
ATOM 2078 O O . ILE B 1 84 ? 15.352 -18.078 -3.209 1 96.81 84 ILE B O 1
ATOM 2082 N N . GLU B 1 85 ? 15.602 -20.281 -3.4 1 96.19 85 GLU B N 1
ATOM 2083 C CA . GLU B 1 85 ? 14.578 -20.562 -2.398 1 96.19 85 GLU B CA 1
ATOM 2084 C C . GLU B 1 85 ? 14.977 -20.031 -1.029 1 96.19 85 GLU B C 1
ATOM 2086 O O . GLU B 1 85 ? 14.203 -19.328 -0.38 1 96.19 85 GLU B O 1
ATOM 2091 N N . GLY B 1 86 ? 16.203 -20.391 -0.619 1 96.81 86 GLY B N 1
ATOM 2092 C CA . GLY B 1 86 ? 16.688 -19.891 0.654 1 96.81 86 GLY B CA 1
ATOM 2093 C C . GLY B 1 86 ? 16.812 -18.375 0.699 1 96.81 86 GLY B C 1
ATOM 2094 O O . GLY B 1 86 ? 16.484 -17.766 1.709 1 96.81 86 GLY B O 1
ATOM 2095 N N . ASP B 1 87 ? 17.266 -17.766 -0.386 1 97.25 87 ASP B N 1
ATOM 2096 C CA . ASP B 1 87 ? 17.422 -16.312 -0.474 1 97.25 87 ASP B CA 1
ATOM 2097 C C . ASP B 1 87 ? 16.062 -15.602 -0.342 1 97.25 87 ASP B C 1
ATOM 2099 O O . ASP B 1 87 ? 15.922 -14.68 0.459 1 97.25 87 ASP B O 1
ATOM 2103 N N . LEU B 1 88 ? 15.078 -16.078 -1.076 1 97.25 88 LEU B N 1
ATOM 2104 C CA . LEU B 1 88 ? 13.766 -15.438 -1.075 1 97.25 88 LEU B CA 1
ATOM 2105 C C . LEU B 1 88 ? 13.078 -15.609 0.275 1 97.25 88 LEU B C 1
ATOM 2107 O O . LEU B 1 88 ? 12.422 -14.688 0.761 1 97.25 88 LEU B O 1
ATOM 2111 N N . ARG B 1 89 ? 13.234 -16.734 0.908 1 97.12 89 ARG B N 1
ATOM 2112 C CA . ARG B 1 89 ? 12.641 -16.969 2.221 1 97.12 89 ARG B CA 1
ATOM 2113 C C . ARG B 1 89 ? 13.234 -16.031 3.268 1 97.12 89 ARG B C 1
ATOM 2115 O O . ARG B 1 89 ? 12.5 -15.383 4.016 1 97.12 89 ARG B O 1
ATOM 2122 N N . GLN B 1 90 ? 14.562 -15.977 3.291 1 96.5 90 GLN B N 1
ATOM 2123 C CA . GLN B 1 90 ? 15.234 -15.117 4.258 1 96.5 90 GLN B CA 1
ATOM 2124 C C . GLN B 1 90 ? 14.938 -13.648 3.988 1 96.5 90 GLN B C 1
ATOM 2126 O O . GLN B 1 90 ? 14.758 -12.867 4.922 1 96.5 90 GLN B O 1
ATOM 2131 N N . TRP B 1 91 ? 14.938 -13.312 2.736 1 96.62 91 TRP B N 1
ATOM 2132 C CA . TRP B 1 91 ? 14.625 -11.945 2.326 1 96.62 91 TRP B CA 1
ATOM 2133 C C . TRP B 1 91 ? 13.211 -11.562 2.742 1 96.62 91 TRP B C 1
ATOM 2135 O O . TRP B 1 91 ? 13 -10.516 3.354 1 96.62 91 TRP B O 1
ATOM 2145 N N . ALA B 1 92 ? 12.25 -12.422 2.477 1 96.88 92 ALA B N 1
ATOM 2146 C CA . ALA B 1 92 ? 10.859 -12.188 2.846 1 96.88 92 ALA B CA 1
ATOM 2147 C C . ALA B 1 92 ? 10.703 -12.078 4.359 1 96.88 92 ALA B C 1
ATOM 2149 O O . ALA B 1 92 ? 9.984 -11.203 4.855 1 96.88 92 ALA B O 1
ATOM 2150 N N . ARG B 1 93 ? 11.383 -12.891 5.047 1 95.44 93 ARG B N 1
ATOM 2151 C CA . ARG B 1 93 ? 11.336 -12.875 6.508 1 95.44 93 ARG B CA 1
ATOM 2152 C C . ARG B 1 93 ? 11.852 -11.547 7.055 1 95.44 93 ARG B C 1
ATOM 2154 O O . ARG B 1 93 ? 11.266 -10.977 7.977 1 95.44 93 ARG B O 1
ATOM 2161 N N . SER B 1 94 ? 12.938 -11.133 6.5 1 94.44 94 SER B N 1
ATOM 2162 C CA . SER B 1 94 ? 13.531 -9.891 6.969 1 94.44 94 SER B CA 1
ATOM 2163 C C . SER B 1 94 ? 12.602 -8.703 6.742 1 94.44 94 SER B C 1
ATOM 2165 O O . SER B 1 94 ? 12.477 -7.832 7.602 1 94.44 94 SER B O 1
ATOM 2167 N N . ILE B 1 95 ? 11.922 -8.703 5.609 1 94.81 95 ILE B N 1
ATOM 2168 C CA . ILE B 1 95 ? 10.977 -7.645 5.297 1 94.81 95 ILE B CA 1
ATOM 2169 C C . ILE B 1 95 ? 9.789 -7.715 6.254 1 94.81 95 ILE B C 1
ATOM 2171 O O . ILE B 1 95 ? 9.383 -6.699 6.824 1 94.81 95 ILE B O 1
ATOM 2175 N N . ALA B 1 96 ? 9.289 -8.914 6.48 1 94.25 96 ALA B N 1
ATOM 2176 C CA . ALA B 1 96 ? 8.164 -9.102 7.391 1 94.25 96 ALA B CA 1
ATOM 2177 C C . ALA B 1 96 ? 8.516 -8.641 8.805 1 94.25 96 ALA B C 1
ATOM 2179 O O . ALA B 1 96 ? 7.727 -7.961 9.461 1 94.25 96 ALA B O 1
ATOM 2180 N N . LEU B 1 97 ? 9.68 -8.977 9.242 1 92 97 LEU B N 1
ATOM 2181 C CA . LEU B 1 97 ? 10.125 -8.602 10.578 1 92 97 LEU B CA 1
ATOM 2182 C C . LEU B 1 97 ? 10.219 -7.086 10.719 1 92 97 LEU B C 1
ATOM 2184 O O . LEU B 1 97 ? 9.812 -6.527 11.734 1 92 97 LEU B O 1
ATOM 2188 N N . THR B 1 98 ? 10.711 -6.484 9.711 1 91.69 98 THR B N 1
ATOM 2189 C CA . THR B 1 98 ? 10.844 -5.031 9.727 1 91.69 98 THR B CA 1
ATOM 2190 C C . THR B 1 98 ? 9.477 -4.359 9.734 1 91.69 98 THR B C 1
ATOM 2192 O O . THR B 1 98 ? 9.211 -3.49 10.562 1 91.69 98 THR B O 1
ATOM 2195 N N . LEU B 1 99 ? 8.57 -4.812 8.914 1 91.56 99 LEU B N 1
ATOM 2196 C CA . LEU B 1 99 ? 7.297 -4.137 8.711 1 91.56 99 LEU B CA 1
ATOM 2197 C C . LEU B 1 99 ? 6.312 -4.473 9.828 1 91.56 99 LEU B C 1
ATOM 2199 O O . LEU B 1 99 ? 5.328 -3.76 10.031 1 91.56 99 LEU B O 1
ATOM 2203 N N . SER B 1 100 ? 6.582 -5.539 10.57 1 88.38 100 SER B N 1
ATOM 2204 C CA . SER B 1 100 ? 5.68 -5.941 11.641 1 88.38 100 SER B CA 1
ATOM 2205 C C . SER B 1 100 ? 5.984 -5.191 12.93 1 88.38 100 SER B C 1
ATOM 2207 O O . SER B 1 100 ? 5.168 -5.184 13.859 1 88.38 100 SER B O 1
ATOM 2209 N N . ARG B 1 101 ? 7.133 -4.613 13 1 87.19 101 ARG B N 1
ATOM 2210 C CA . ARG B 1 101 ? 7.484 -3.816 14.164 1 87.19 101 ARG B CA 1
ATOM 2211 C C . ARG B 1 101 ? 6.836 -2.438 14.109 1 87.19 101 ARG B C 1
ATOM 2213 O O . ARG B 1 101 ? 6.691 -1.859 13.031 1 87.19 101 ARG B O 1
ATOM 2220 N N . PRO B 1 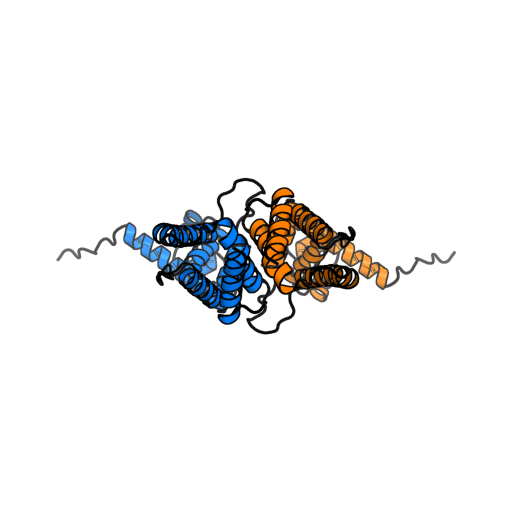102 ? 6.469 -1.945 15.281 1 84.31 102 PRO B N 1
ATOM 2221 C CA . PRO B 1 102 ? 5.789 -0.648 15.32 1 84.31 102 PRO B CA 1
ATOM 2222 C C . PRO B 1 102 ? 6.559 0.441 14.578 1 84.31 102 PRO B C 1
ATOM 2224 O O . PRO B 1 102 ? 5.965 1.211 13.812 1 84.31 102 PRO B O 1
ATOM 2227 N N . GLU B 1 103 ? 7.875 0.447 14.789 1 85.94 103 GLU B N 1
ATOM 2228 C CA . GLU B 1 103 ? 8.688 1.474 14.148 1 85.94 103 GLU B CA 1
ATOM 2229 C C . GLU B 1 103 ? 8.711 1.296 12.633 1 85.94 103 GLU B C 1
ATOM 2231 O O . GLU B 1 103 ? 8.516 2.258 11.883 1 85.94 103 GLU B O 1
ATOM 2236 N N . GLY B 1 104 ? 8.984 0.075 12.172 1 89.44 104 GLY B N 1
ATOM 2237 C CA . GLY B 1 104 ? 9 -0.22 10.742 1 89.44 104 GLY B CA 1
ATOM 2238 C C . GLY B 1 104 ? 7.668 0.06 10.07 1 89.44 104 GLY B C 1
ATOM 2239 O O . GLY B 1 104 ? 7.629 0.646 8.984 1 89.44 104 GLY B O 1
ATOM 2240 N N . SER B 1 105 ? 6.633 -0.343 10.758 1 87.88 105 SER B N 1
ATOM 2241 C CA . SER B 1 105 ? 5.289 -0.104 10.242 1 87.88 105 SER B CA 1
ATOM 2242 C C . SER B 1 105 ? 5 1.389 10.133 1 87.88 105 SER B C 1
ATOM 2244 O O . SER B 1 105 ? 4.402 1.839 9.148 1 87.88 105 SER B O 1
ATOM 2246 N N . SER B 1 106 ? 5.402 2.141 11.117 1 87.62 106 SER B N 1
ATOM 2247 C CA . SER B 1 106 ? 5.195 3.584 11.125 1 87.62 106 SER B CA 1
ATOM 2248 C C . SER B 1 106 ? 5.93 4.254 9.961 1 87.62 106 SER B C 1
ATOM 2250 O O . SER B 1 106 ? 5.367 5.102 9.273 1 87.62 106 SER B O 1
ATOM 2252 N N . PHE B 1 107 ? 7.133 3.863 9.75 1 90.75 107 PHE B N 1
ATOM 2253 C CA . PHE B 1 107 ? 7.914 4.453 8.672 1 90.75 107 PHE B CA 1
ATOM 2254 C C . PHE B 1 107 ? 7.395 4 7.316 1 90.75 107 PHE B C 1
ATOM 2256 O O . PHE B 1 107 ? 7.438 4.758 6.344 1 90.75 107 PHE B O 1
ATOM 2263 N N . PHE B 1 108 ? 6.934 2.785 7.215 1 91.19 108 PHE B N 1
ATOM 2264 C CA . PHE B 1 108 ? 6.371 2.322 5.953 1 91.19 108 PHE B CA 1
ATOM 2265 C C . PHE B 1 108 ? 5.121 3.119 5.594 1 91.19 108 PHE B C 1
ATOM 2267 O O . PHE B 1 108 ? 4.969 3.562 4.457 1 91.19 108 PHE B O 1
ATOM 2274 N N . ARG B 1 109 ? 4.305 3.359 6.52 1 88.06 109 ARG B N 1
ATOM 2275 C CA . ARG B 1 109 ? 3.105 4.16 6.297 1 88.06 109 ARG B CA 1
ATOM 2276 C C . ARG B 1 109 ? 3.467 5.598 5.93 1 88.06 109 ARG B C 1
ATOM 2278 O O . ARG B 1 109 ? 2.83 6.203 5.066 1 88.06 109 ARG B O 1
ATOM 2285 N N . ALA B 1 110 ? 4.422 6.105 6.637 1 88.88 110 ALA B N 1
ATOM 2286 C CA . ALA B 1 110 ? 4.895 7.449 6.312 1 88.88 110 ALA B CA 1
ATOM 2287 C C . ALA B 1 110 ? 5.41 7.523 4.879 1 88.88 110 ALA B C 1
ATOM 2289 O O . ALA B 1 110 ? 5.156 8.5 4.168 1 88.88 110 ALA B O 1
ATOM 2290 N N . PHE B 1 111 ? 6.102 6.484 4.5 1 90.81 111 PHE B N 1
ATOM 2291 C CA . PHE B 1 111 ? 6.629 6.406 3.145 1 90.81 111 PHE B CA 1
ATOM 2292 C C . PHE B 1 111 ? 5.5 6.391 2.121 1 90.81 111 PHE B C 1
ATOM 2294 O O . PHE B 1 111 ? 5.508 7.172 1.166 1 90.81 111 PHE B O 1
ATOM 2301 N N . VAL B 1 112 ? 4.543 5.594 2.305 1 88 112 VAL B N 1
ATOM 2302 C CA . VAL B 1 112 ? 3.42 5.461 1.385 1 88 112 VAL B CA 1
ATOM 2303 C C . VAL B 1 112 ? 2.645 6.773 1.325 1 88 112 VAL B C 1
ATOM 2305 O O . VAL B 1 112 ? 2.268 7.23 0.243 1 88 112 VAL B O 1
ATOM 2308 N N . ALA B 1 113 ? 2.471 7.398 2.422 1 82.75 113 ALA B N 1
ATOM 2309 C CA . ALA B 1 113 ? 1.687 8.625 2.527 1 82.75 113 ALA B CA 1
ATOM 2310 C C . ALA B 1 113 ? 2.381 9.789 1.819 1 82.75 113 ALA B C 1
ATOM 2312 O O . ALA B 1 113 ? 1.724 10.711 1.336 1 82.75 113 ALA B O 1
ATOM 2313 N N . THR B 1 114 ? 3.652 9.719 1.778 1 82.44 114 THR B N 1
ATOM 2314 C CA . THR B 1 114 ? 4.398 10.859 1.27 1 82.44 114 THR B CA 1
ATOM 2315 C C . THR B 1 114 ? 4.887 10.602 -0.153 1 82.44 114 THR B C 1
ATOM 2317 O O . THR B 1 114 ? 5.41 11.5 -0.812 1 82.44 114 THR B O 1
ATOM 2320 N N . ALA B 1 115 ? 4.676 9.305 -0.504 1 77 115 ALA B N 1
ATOM 2321 C CA . ALA B 1 115 ? 5.094 8.969 -1.863 1 77 115 ALA B CA 1
ATOM 2322 C C . ALA B 1 115 ? 4.238 9.703 -2.895 1 77 115 ALA B C 1
ATOM 2324 O O . ALA B 1 115 ? 3.023 9.828 -2.727 1 77 115 ALA B O 1
ATOM 2325 N N . THR B 1 116 ? 4.852 10.438 -3.725 1 62.84 116 THR B N 1
ATOM 2326 C CA . THR B 1 116 ? 4.156 11.227 -4.734 1 62.84 116 THR B CA 1
ATOM 2327 C C . THR B 1 116 ? 3.502 10.32 -5.773 1 62.84 116 THR B C 1
ATOM 2329 O O . THR B 1 116 ? 4.078 9.305 -6.172 1 62.84 116 THR B O 1
ATOM 2332 N N . PRO B 1 117 ? 2.129 10.688 -5.957 1 57.09 117 PRO B N 1
ATOM 2333 C CA . PRO B 1 117 ? 1.471 9.938 -7.031 1 57.09 117 PRO B CA 1
ATOM 2334 C C . PRO B 1 117 ? 2.277 9.938 -8.328 1 57.09 117 PRO B C 1
ATOM 2336 O O . PRO B 1 117 ? 2.912 10.938 -8.664 1 57.09 117 PRO B O 1
ATOM 2339 N N . THR B 1 118 ? 2.934 8.805 -8.656 1 51.88 118 THR B N 1
ATOM 2340 C CA . THR B 1 118 ? 3.498 8.836 -10.008 1 51.88 118 THR B CA 1
ATOM 2341 C C . THR B 1 118 ? 2.393 8.789 -11.055 1 51.88 118 THR B C 1
ATOM 2343 O O . THR B 1 118 ? 1.372 8.125 -10.859 1 51.88 118 THR B O 1
ATOM 2346 N N . HIS B 1 119 ? 1.919 9.836 -11.508 1 48.56 119 HIS B N 1
ATOM 2347 C CA . HIS B 1 119 ? 0.955 9.711 -12.594 1 48.56 119 HIS B CA 1
ATOM 2348 C C . HIS B 1 119 ? 1.259 8.508 -13.469 1 48.56 119 HIS B C 1
ATOM 2350 O O . HIS B 1 119 ? 2.4 8.039 -13.523 1 48.56 119 HIS B O 1
ATOM 2356 N N . ALA B 1 120 ? 0.118 7.77 -13.992 1 46.84 120 ALA B N 1
ATOM 2357 C CA . ALA B 1 120 ? 0.008 6.516 -14.742 1 46.84 120 ALA B CA 1
ATOM 2358 C C . ALA B 1 120 ? 1.27 6.25 -15.555 1 46.84 120 ALA B C 1
ATOM 2360 O O . ALA B 1 120 ? 1.48 5.137 -16.047 1 46.84 120 ALA B O 1
ATOM 2361 N N . GLY B 1 121 ? 1.89 7.297 -16 1 43.34 121 GLY B N 1
ATOM 2362 C CA . GLY B 1 121 ? 2.959 7.027 -16.953 1 43.34 121 GLY B CA 1
ATOM 2363 C C . GLY B 1 121 ? 4.172 6.375 -16.312 1 43.34 121 GLY B C 1
ATOM 2364 O O . GLY B 1 121 ? 4.141 6.008 -15.141 1 43.34 121 GLY B O 1
ATOM 2365 N N . THR B 1 122 ? 5.383 6.223 -17.047 1 50.59 122 THR B N 1
ATOM 2366 C CA . THR B 1 122 ? 6.707 5.605 -16.984 1 50.59 122 THR B CA 1
ATOM 2367 C C . THR B 1 122 ? 7.461 6.062 -15.742 1 50.59 122 THR B C 1
ATOM 2369 O O . THR B 1 122 ? 8.688 6.18 -15.766 1 50.59 122 THR B O 1
ATOM 2372 N N . VAL B 1 123 ? 6.848 6.531 -14.734 1 55.72 123 VAL B N 1
ATOM 2373 C CA . VAL B 1 123 ? 7.691 7.195 -13.75 1 55.72 123 VAL B CA 1
ATOM 2374 C C . VAL B 1 123 ? 8.484 6.152 -12.953 1 55.72 123 VAL B C 1
ATOM 2376 O O . VAL B 1 123 ? 8.008 5.035 -12.742 1 55.72 123 VAL B O 1
ATOM 2379 N N . ALA B 1 124 ? 9.734 6.406 -12.742 1 64.94 124 ALA B N 1
ATOM 2380 C CA . ALA B 1 124 ? 10.648 5.684 -11.859 1 64.94 124 ALA B CA 1
ATOM 2381 C C . ALA B 1 124 ? 9.977 5.336 -10.539 1 64.94 124 ALA B C 1
ATOM 2383 O O . ALA B 1 124 ? 9.258 6.164 -9.961 1 64.94 124 ALA B O 1
ATOM 2384 N N . PRO B 1 125 ? 10.008 3.971 -10.258 1 77 125 PRO B N 1
ATOM 2385 C CA . PRO B 1 125 ? 9.484 3.625 -8.93 1 77 125 PRO B CA 1
ATOM 2386 C C . PRO B 1 125 ? 10.078 4.484 -7.82 1 77 125 PRO B C 1
ATOM 2388 O O . PRO B 1 125 ? 11.18 5.02 -7.973 1 77 125 PRO B O 1
ATOM 2391 N N . PRO B 1 126 ? 9.336 4.617 -6.836 1 81.5 126 PRO B N 1
ATOM 2392 C CA . PRO B 1 126 ? 9.914 5.316 -5.688 1 81.5 126 PRO B CA 1
ATOM 2393 C C . PRO B 1 126 ? 11.164 4.625 -5.148 1 81.5 126 PRO B C 1
ATOM 2395 O O . PRO B 1 126 ? 11.359 3.43 -5.375 1 81.5 126 PRO B O 1
ATOM 2398 N N . GLU B 1 127 ? 11.922 5.344 -4.5 1 82.62 127 GLU B N 1
ATOM 2399 C CA . GLU B 1 127 ? 13.266 4.938 -4.113 1 82.62 127 GLU B CA 1
ATOM 2400 C C . GLU B 1 127 ? 13.25 3.635 -3.324 1 82.62 127 GLU B C 1
ATOM 2402 O O . GLU B 1 127 ? 14.047 2.732 -3.584 1 82.62 127 GLU B O 1
ATOM 2407 N N . ALA B 1 128 ? 12.352 3.475 -2.338 1 85.75 128 ALA B N 1
ATOM 2408 C CA . ALA B 1 128 ? 12.32 2.25 -1.542 1 85.75 128 ALA B CA 1
ATOM 2409 C C . ALA B 1 128 ? 12.039 1.034 -2.418 1 85.75 128 ALA B C 1
ATOM 2411 O O . ALA B 1 128 ? 12.672 -0.011 -2.264 1 85.75 128 ALA B O 1
ATOM 2412 N N . LEU B 1 129 ? 11.172 1.156 -3.375 1 89.38 129 LEU B N 1
ATOM 2413 C CA . LEU B 1 129 ? 10.859 0.054 -4.277 1 89.38 129 LEU B CA 1
ATOM 2414 C C . LEU B 1 129 ? 12.023 -0.216 -5.227 1 89.38 129 LEU B C 1
ATOM 2416 O O . LEU B 1 129 ? 12.328 -1.373 -5.52 1 89.38 129 LEU B O 1
ATOM 2420 N N . ALA B 1 130 ? 12.672 0.847 -5.707 1 90.25 130 ALA B N 1
ATOM 2421 C CA . ALA B 1 130 ? 13.836 0.684 -6.582 1 90.25 130 ALA B CA 1
ATOM 2422 C C . ALA B 1 130 ? 14.93 -0.119 -5.895 1 90.25 130 ALA B C 1
ATOM 2424 O O . ALA B 1 130 ? 15.578 -0.967 -6.52 1 90.25 130 ALA B O 1
ATOM 2425 N N . ARG B 1 131 ? 15.125 0.121 -4.672 1 91.38 131 ARG B N 1
ATOM 2426 C CA . ARG B 1 131 ? 16.141 -0.605 -3.912 1 91.38 131 ARG B CA 1
ATOM 2427 C C . ARG B 1 131 ? 15.75 -2.068 -3.738 1 91.38 131 ARG B C 1
ATOM 2429 O O . ARG B 1 131 ? 16.594 -2.957 -3.805 1 91.38 131 ARG B O 1
ATOM 2436 N N . ARG B 1 132 ? 14.508 -2.312 -3.486 1 94 132 ARG B N 1
ATOM 2437 C CA . ARG B 1 132 ? 14.039 -3.689 -3.396 1 94 132 ARG B CA 1
ATOM 2438 C C . ARG B 1 132 ? 14.211 -4.418 -4.727 1 94 132 ARG B C 1
ATOM 2440 O O . ARG B 1 132 ? 14.609 -5.582 -4.754 1 94 132 ARG B O 1
ATOM 2447 N N . ILE B 1 133 ? 13.945 -3.721 -5.801 1 94 133 ILE B N 1
ATOM 2448 C CA . ILE B 1 133 ? 14.094 -4.297 -7.133 1 94 133 ILE B CA 1
ATOM 2449 C C . ILE B 1 133 ? 15.555 -4.672 -7.371 1 94 133 ILE B C 1
ATOM 2451 O O . ILE B 1 133 ? 15.852 -5.746 -7.902 1 94 133 ILE B O 1
ATOM 2455 N N . GLU B 1 134 ? 16.438 -3.842 -6.922 1 94.31 134 GLU B N 1
ATOM 2456 C CA . GLU B 1 134 ? 17.859 -4.141 -7.043 1 94.31 134 GLU B CA 1
ATOM 2457 C C . GLU B 1 134 ? 18.219 -5.406 -6.277 1 94.31 134 GLU B C 1
ATOM 2459 O O . GLU B 1 134 ? 19.016 -6.219 -6.754 1 94.31 134 GLU B O 1
ATOM 2464 N N . GLN B 1 135 ? 17.688 -5.523 -5.105 1 95.88 135 GLN B N 1
ATOM 2465 C CA . GLN B 1 135 ? 17.938 -6.723 -4.312 1 95.88 135 GLN B CA 1
ATOM 2466 C C . GLN B 1 135 ? 17.438 -7.973 -5.027 1 95.88 135 GLN B C 1
ATOM 2468 O O . GLN B 1 135 ? 18.109 -9 -5.062 1 95.88 135 GLN B O 1
ATOM 2473 N N . ILE B 1 136 ? 16.25 -7.91 -5.57 1 96.88 136 ILE B N 1
ATOM 2474 C CA . ILE B 1 136 ? 15.672 -9.023 -6.316 1 96.88 136 ILE B CA 1
ATOM 2475 C C . ILE B 1 136 ? 16.578 -9.383 -7.492 1 96.88 136 ILE B C 1
ATOM 2477 O O . ILE B 1 136 ? 16.906 -10.555 -7.695 1 96.88 136 ILE B O 1
ATOM 2481 N N . GLU B 1 137 ? 16.984 -8.359 -8.211 1 97.25 137 GLU B N 1
ATOM 2482 C CA . GLU B 1 137 ? 17.828 -8.57 -9.383 1 97.25 137 GLU B CA 1
ATOM 2483 C C . GLU B 1 137 ? 19.141 -9.25 -9 1 97.25 137 GLU B C 1
ATOM 2485 O O . GLU B 1 137 ? 19.609 -10.141 -9.711 1 97.25 137 GLU B O 1
ATOM 2490 N N . GLN B 1 138 ? 19.703 -8.844 -7.898 1 96.75 138 GLN B N 1
ATOM 2491 C CA . GLN B 1 138 ? 20.938 -9.453 -7.43 1 96.75 138 GLN B CA 1
ATOM 2492 C C . GLN B 1 138 ? 20.734 -10.914 -7.039 1 96.75 138 GLN B C 1
ATOM 2494 O O . GLN B 1 138 ? 21.531 -11.773 -7.391 1 96.75 138 GLN B O 1
ATOM 2499 N N . MET B 1 139 ? 19.672 -11.203 -6.301 1 97.31 139 MET B N 1
ATOM 2500 C CA . MET B 1 139 ? 19.375 -12.578 -5.914 1 97.31 139 MET B CA 1
ATOM 2501 C C . MET B 1 139 ? 19.141 -13.445 -7.145 1 97.31 139 MET B C 1
ATOM 2503 O O . MET B 1 139 ? 19.625 -14.578 -7.219 1 97.31 139 MET B O 1
ATOM 2507 N N . LEU B 1 140 ? 18.422 -12.93 -8.125 1 97.44 140 LEU B N 1
ATOM 2508 C CA . LEU B 1 140 ? 18.094 -13.695 -9.328 1 97.44 140 LEU B CA 1
ATOM 2509 C C . LEU B 1 140 ? 19.328 -13.898 -10.195 1 97.44 140 LEU B C 1
ATOM 2511 O O . LEU B 1 140 ? 19.469 -14.945 -10.836 1 97.44 140 LEU B O 1
ATOM 2515 N N . ALA B 1 141 ? 20.203 -12.883 -10.281 1 97.5 141 ALA B N 1
ATOM 2516 C CA . ALA B 1 141 ? 21.453 -13.023 -11.023 1 97.5 141 ALA B CA 1
ATOM 2517 C C . ALA B 1 141 ? 22.297 -14.156 -10.453 1 97.5 141 ALA B C 1
ATOM 2519 O O . ALA B 1 141 ? 22.859 -14.953 -11.211 1 97.5 141 ALA B O 1
ATOM 2520 N N . ARG B 1 142 ? 22.406 -14.25 -9.148 1 96.81 142 ARG B N 1
ATOM 2521 C CA . ARG B 1 142 ? 23.156 -15.32 -8.5 1 96.81 142 ARG B CA 1
ATOM 2522 C C . ARG B 1 142 ? 22.516 -16.672 -8.797 1 96.81 142 ARG B C 1
ATOM 2524 O O . ARG B 1 142 ? 23.219 -17.656 -9.062 1 96.81 142 ARG B O 1
ATOM 2531 N N . ALA B 1 143 ? 21.203 -16.734 -8.703 1 97.06 143 ALA B N 1
ATOM 2532 C CA . ALA B 1 143 ? 20.469 -17.969 -8.992 1 97.06 143 ALA B CA 1
ATOM 2533 C C . ALA B 1 143 ? 20.734 -18.422 -10.422 1 97.06 143 ALA B C 1
ATOM 2535 O O . ALA B 1 143 ? 20.969 -19.609 -10.672 1 97.06 143 ALA B O 1
ATOM 2536 N N . ASN B 1 144 ? 20.656 -17.469 -11.344 1 97 144 ASN B N 1
ATOM 2537 C CA . ASN B 1 144 ? 20.938 -17.766 -12.742 1 97 144 ASN B CA 1
ATOM 2538 C C . ASN B 1 144 ? 22.344 -18.312 -12.93 1 97 144 ASN B C 1
ATOM 2540 O O . ASN B 1 144 ? 22.547 -19.266 -13.68 1 97 144 ASN B O 1
ATOM 2544 N N . ALA B 1 145 ? 23.297 -17.734 -12.266 1 96.94 145 ALA B N 1
ATOM 2545 C CA . ALA B 1 145 ? 24.688 -18.172 -12.344 1 96.94 145 ALA B CA 1
ATOM 2546 C C . ALA B 1 145 ? 24.859 -19.594 -11.828 1 96.94 145 ALA B C 1
ATOM 2548 O O . ALA B 1 145 ? 25.734 -20.328 -12.297 1 96.94 145 ALA B O 1
ATOM 2549 N N . ARG B 1 146 ? 24.016 -20 -10.898 1 96.31 146 ARG B N 1
ATOM 2550 C CA . ARG B 1 146 ? 24.031 -21.344 -10.328 1 96.31 146 ARG B CA 1
ATOM 2551 C C . ARG B 1 146 ? 23.25 -22.328 -11.195 1 96.31 146 ARG B C 1
ATOM 2553 O O . ARG B 1 146 ? 23.125 -23.5 -10.867 1 96.31 146 ARG B O 1
ATOM 2560 N N . GLY B 1 147 ? 22.516 -21.812 -12.219 1 96.19 147 GLY B N 1
ATOM 2561 C CA . GLY B 1 147 ? 21.734 -22.656 -13.117 1 96.19 147 GLY B CA 1
ATOM 2562 C C . GLY B 1 147 ? 20.344 -22.969 -12.578 1 96.19 147 GLY B C 1
ATOM 2563 O O . GLY B 1 147 ? 19.719 -23.938 -13 1 96.19 147 GLY B O 1
ATOM 2564 N N . GLU B 1 148 ? 19.859 -22.172 -11.664 1 94.62 148 GLU B N 1
ATOM 2565 C CA . GLU B 1 148 ? 18.531 -22.391 -11.094 1 94.62 148 GLU B CA 1
ATOM 2566 C C . GLU B 1 148 ? 17.438 -21.875 -12.023 1 94.62 148 GLU B C 1
ATOM 2568 O O . GLU B 1 148 ? 17.719 -21.172 -13 1 94.62 148 GLU B O 1
ATOM 2573 N N . ARG B 1 149 ? 16.266 -22.344 -11.672 1 87.75 149 ARG B N 1
ATOM 2574 C CA . ARG B 1 149 ? 15.125 -21.922 -12.469 1 87.75 149 ARG B CA 1
ATOM 2575 C C . ARG B 1 149 ? 15.008 -20.406 -12.516 1 87.75 149 ARG B C 1
ATOM 2577 O O . ARG B 1 149 ? 15.133 -19.734 -11.484 1 87.75 149 ARG B O 1
ATOM 2584 N N . ALA B 1 150 ? 14.719 -19.953 -13.656 1 87.25 150 ALA B N 1
ATOM 2585 C CA . ALA B 1 150 ? 14.617 -18.516 -13.891 1 87.25 150 ALA B CA 1
ATOM 2586 C C . ALA B 1 150 ? 13.305 -17.969 -13.344 1 87.25 150 ALA B C 1
ATOM 2588 O O . ALA B 1 150 ? 12.234 -18.531 -13.57 1 87.25 150 ALA B O 1
ATOM 2589 N N . LEU B 1 151 ? 13.359 -17.016 -12.508 1 92.81 151 LEU B N 1
ATOM 2590 C CA . LEU B 1 151 ? 12.227 -16.219 -12.055 1 92.81 151 LEU B CA 1
ATOM 2591 C C . LEU B 1 151 ? 12.281 -14.82 -12.664 1 92.81 151 LEU B C 1
ATOM 2593 O O . LEU B 1 151 ? 13.359 -14.297 -12.938 1 92.81 151 LEU B O 1
ATOM 2597 N N . ALA B 1 152 ? 11.125 -14.344 -12.953 1 93.31 152 ALA B N 1
ATOM 2598 C CA . ALA B 1 152 ? 11.055 -12.961 -13.414 1 93.31 152 ALA B CA 1
ATOM 2599 C C . ALA B 1 152 ? 10.977 -11.992 -12.234 1 93.31 152 ALA B C 1
ATOM 2601 O O . ALA B 1 152 ? 10.305 -12.266 -11.234 1 93.31 152 ALA B O 1
ATOM 2602 N N . VAL B 1 153 ? 11.641 -10.867 -12.367 1 95.19 153 VAL B N 1
ATOM 2603 C CA . VAL B 1 153 ? 11.625 -9.844 -11.328 1 95.19 153 VAL B CA 1
ATOM 2604 C C . VAL B 1 153 ? 10.18 -9.453 -11.008 1 95.19 153 VAL B C 1
ATOM 2606 O O . VAL B 1 153 ? 9.805 -9.359 -9.836 1 95.19 153 VAL B O 1
ATOM 2609 N N . ASP B 1 154 ? 9.352 -9.367 -12.016 1 92.19 154 ASP B N 1
ATOM 2610 C CA . ASP B 1 154 ? 7.961 -8.953 -11.836 1 92.19 154 ASP B CA 1
ATOM 2611 C C . ASP B 1 154 ? 7.184 -9.984 -11.023 1 92.19 154 ASP B C 1
ATOM 2613 O O . ASP B 1 154 ? 6.277 -9.633 -10.266 1 92.19 154 ASP B O 1
ATOM 2617 N N . ASP B 1 155 ? 7.602 -11.227 -11.156 1 93.19 155 ASP B N 1
ATOM 2618 C CA . ASP B 1 155 ? 6.938 -12.266 -10.375 1 93.19 155 ASP B CA 1
ATOM 2619 C C . ASP B 1 155 ? 7.242 -12.117 -8.891 1 93.19 155 ASP B C 1
ATOM 2621 O O . ASP B 1 155 ? 6.352 -12.273 -8.047 1 93.19 155 ASP B O 1
ATOM 2625 N N . VAL B 1 156 ? 8.5 -11.812 -8.625 1 96.12 156 VAL B N 1
ATOM 2626 C CA . VAL B 1 156 ? 8.898 -11.648 -7.234 1 96.12 156 VAL B CA 1
ATOM 2627 C C . VAL B 1 156 ? 8.211 -10.414 -6.645 1 96.12 156 VAL B C 1
ATOM 2629 O O . VAL B 1 156 ? 7.738 -10.445 -5.504 1 96.12 156 VAL B O 1
ATOM 2632 N N . ILE B 1 157 ? 8.086 -9.375 -7.441 1 95.5 157 ILE B N 1
ATOM 2633 C CA . ILE B 1 157 ? 7.426 -8.156 -6.992 1 95.5 157 ILE B CA 1
ATOM 2634 C C . ILE B 1 157 ? 5.941 -8.43 -6.75 1 95.5 157 ILE B C 1
ATOM 2636 O O . ILE B 1 157 ? 5.422 -8.148 -5.668 1 95.5 157 ILE B O 1
ATOM 2640 N N . ASP B 1 158 ? 5.293 -9.016 -7.691 1 94.75 158 ASP B N 1
ATOM 2641 C CA . ASP B 1 158 ? 3.838 -9.148 -7.668 1 94.75 158 ASP B CA 1
ATOM 2642 C C . ASP B 1 158 ? 3.402 -10.219 -6.668 1 94.75 158 ASP B C 1
ATOM 2644 O O . ASP B 1 158 ? 2.383 -10.062 -5.992 1 94.75 158 ASP B O 1
ATOM 2648 N N . PHE B 1 159 ? 4.207 -11.258 -6.48 1 94.88 159 PHE B N 1
ATOM 2649 C CA . PHE B 1 159 ? 3.656 -12.414 -5.773 1 94.88 159 PHE B CA 1
ATOM 2650 C C . PHE B 1 159 ? 4.383 -12.633 -4.453 1 94.88 159 PHE B C 1
ATOM 2652 O O . PHE B 1 159 ? 4.082 -13.586 -3.727 1 94.88 159 PHE B O 1
ATOM 2659 N N . LEU B 1 160 ? 5.336 -11.812 -4.152 1 96.94 160 LEU B N 1
ATOM 2660 C CA . LEU B 1 160 ? 5.992 -11.898 -2.854 1 96.94 160 LEU B CA 1
ATOM 2661 C C . LEU B 1 160 ? 6.031 -10.531 -2.172 1 96.94 160 LEU B C 1
ATOM 2663 O O . LEU B 1 160 ? 5.457 -10.359 -1.096 1 96.94 160 LEU B O 1
ATOM 2667 N N . LEU B 1 161 ? 6.586 -9.586 -2.855 1 96.56 161 LEU B N 1
ATOM 2668 C CA . LEU B 1 161 ? 6.738 -8.266 -2.258 1 96.56 161 LEU B CA 1
ATOM 2669 C C . LEU B 1 161 ? 5.383 -7.594 -2.066 1 96.56 161 LEU B C 1
ATOM 2671 O O . LEU B 1 161 ? 5.113 -7.023 -1.008 1 96.56 161 LEU B O 1
ATOM 2675 N N . ALA B 1 162 ? 4.504 -7.703 -3.064 1 96.56 162 ALA B N 1
ATOM 2676 C CA . ALA B 1 162 ? 3.213 -7.027 -3.014 1 96.56 162 ALA B CA 1
ATOM 2677 C C . ALA B 1 162 ? 2.363 -7.555 -1.859 1 96.56 162 ALA B C 1
ATOM 2679 O O . ALA B 1 162 ? 1.854 -6.773 -1.051 1 96.56 162 ALA B O 1
ATOM 2680 N N . PRO B 1 163 ? 2.23 -8.836 -1.703 1 96.69 163 PRO B N 1
ATOM 2681 C CA . PRO B 1 163 ? 1.427 -9.281 -0.562 1 96.69 163 PRO B CA 1
ATOM 2682 C C . PRO B 1 163 ? 2.059 -8.922 0.781 1 96.69 163 PRO B C 1
ATOM 2684 O O . PRO B 1 163 ? 1.346 -8.664 1.753 1 96.69 163 PRO B O 1
ATOM 2687 N N . LEU B 1 164 ? 3.379 -8.883 0.911 1 95.75 164 LEU B N 1
ATOM 2688 C CA . LEU B 1 164 ? 4.023 -8.445 2.146 1 95.75 164 LEU B CA 1
ATOM 2689 C C . LEU B 1 164 ? 3.639 -7.004 2.48 1 95.75 164 LEU B C 1
ATOM 2691 O O . LEU B 1 164 ? 3.303 -6.699 3.625 1 95.75 164 LEU B O 1
ATOM 2695 N N . PHE B 1 165 ? 3.688 -6.188 1.449 1 94.31 165 PHE B N 1
ATOM 2696 C CA . PHE B 1 165 ? 3.385 -4.773 1.636 1 94.31 165 PHE B CA 1
ATOM 2697 C C . PHE B 1 165 ? 1.917 -4.578 1.997 1 94.31 165 PHE B C 1
ATOM 2699 O O . PHE B 1 165 ? 1.595 -3.826 2.918 1 94.31 165 PHE B O 1
ATOM 2706 N N . VAL B 1 166 ? 1.038 -5.281 1.343 1 93.31 166 VAL B N 1
ATOM 2707 C CA . VAL B 1 166 ? -0.392 -5.117 1.578 1 93.31 166 VAL B CA 1
ATOM 2708 C C . VAL B 1 166 ? -0.753 -5.641 2.965 1 93.31 166 VAL B C 1
ATOM 2710 O O . VAL B 1 166 ? -1.557 -5.035 3.676 1 93.31 166 VAL B O 1
ATOM 2713 N N . ARG B 1 167 ? -0.175 -6.707 3.414 1 91.75 167 ARG B N 1
ATOM 2714 C CA . ARG B 1 167 ? -0.413 -7.227 4.758 1 91.75 167 ARG B CA 1
ATOM 2715 C C . ARG B 1 167 ? 0.096 -6.258 5.82 1 91.75 167 ARG B C 1
ATOM 2717 O O . ARG B 1 167 ? -0.526 -6.098 6.871 1 91.75 167 ARG B O 1
ATOM 2724 N N . ALA B 1 168 ? 1.178 -5.625 5.527 1 90.5 168 ALA B N 1
ATOM 2725 C CA . ALA B 1 168 ? 1.711 -4.629 6.453 1 90.5 168 ALA B CA 1
ATOM 2726 C C . ALA B 1 168 ? 0.777 -3.428 6.562 1 90.5 168 ALA B C 1
ATOM 2728 O O . ALA B 1 168 ? 0.576 -2.887 7.652 1 90.5 168 ALA B O 1
ATOM 2729 N N . LEU B 1 169 ? 0.25 -3.025 5.461 1 88.44 169 LEU B N 1
ATOM 2730 C CA . LEU B 1 169 ? -0.567 -1.817 5.41 1 88.44 169 LEU B CA 1
ATOM 2731 C C . LEU B 1 169 ? -1.936 -2.062 6.039 1 88.44 169 LEU B C 1
ATOM 2733 O O . LEU B 1 169 ? -2.496 -1.171 6.68 1 88.44 169 LEU B O 1
ATOM 2737 N N . PHE B 1 170 ? -2.473 -3.264 5.895 1 85.81 170 PHE B N 1
ATOM 2738 C CA . PHE B 1 170 ? -3.879 -3.439 6.242 1 85.81 170 PHE B CA 1
ATOM 2739 C C . PHE B 1 170 ? -4.031 -4.422 7.395 1 85.81 170 PHE B C 1
ATOM 2741 O O . PHE B 1 170 ? -5.152 -4.809 7.742 1 85.81 170 PHE B O 1
ATOM 2748 N N . GLY B 1 171 ? -3.025 -4.809 8.039 1 77.88 171 GLY B N 1
ATOM 2749 C CA . GLY B 1 171 ? -3.045 -5.512 9.312 1 77.88 171 GLY B CA 1
ATOM 2750 C C . GLY B 1 171 ? -3.404 -6.98 9.172 1 77.88 171 GLY B C 1
ATOM 2751 O O . GLY B 1 171 ? -4.062 -7.551 10.047 1 77.88 171 GLY B O 1
ATOM 2752 N N . THR B 1 172 ? -3.129 -7.547 8.109 1 78.5 172 THR B N 1
ATOM 2753 C CA . THR B 1 172 ? -3.225 -9 8.008 1 78.5 172 THR B CA 1
ATOM 2754 C C . THR B 1 172 ? -1.952 -9.664 8.531 1 78.5 172 THR B C 1
ATOM 2756 O O . THR B 1 172 ? -0.924 -9 8.695 1 78.5 172 THR B O 1
ATOM 2759 N N . PRO B 1 173 ? -2.086 -10.836 8.953 1 78.88 173 PRO B N 1
ATOM 2760 C CA . PRO B 1 173 ? -0.93 -11.469 9.586 1 78.88 1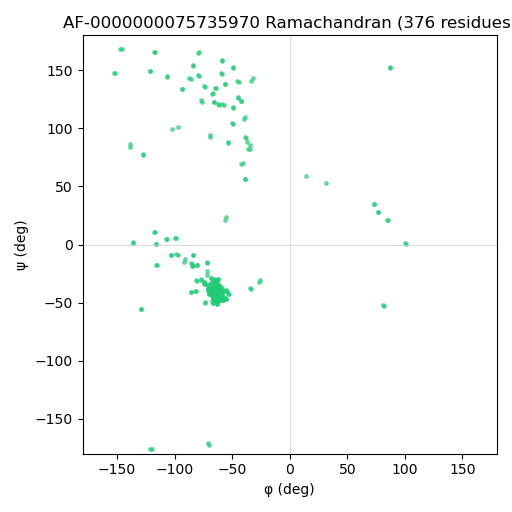73 PRO B CA 1
ATOM 2761 C C . PRO B 1 173 ? 0.343 -11.344 8.75 1 78.88 173 PRO B C 1
ATOM 2763 O O . PRO B 1 173 ? 0.342 -11.68 7.562 1 78.88 173 PRO B O 1
ATOM 2766 N N . LEU B 1 174 ? 1.277 -10.688 9.336 1 88.62 174 LEU B N 1
ATOM 2767 C CA . LEU B 1 174 ? 2.596 -10.516 8.742 1 88.62 174 LEU B CA 1
ATOM 2768 C C . LEU B 1 174 ? 3.693 -10.938 9.711 1 88.62 174 LEU B C 1
ATOM 2770 O O . LEU B 1 174 ? 4.215 -10.109 10.461 1 88.62 174 LEU B O 1
ATOM 2774 N N . ASP B 1 175 ? 3.875 -12.203 9.844 1 90.75 175 ASP B N 1
ATOM 2775 C CA . ASP B 1 175 ? 4.965 -12.766 10.641 1 90.75 175 ASP B CA 1
ATOM 2776 C C . ASP B 1 175 ? 5.879 -13.633 9.789 1 90.75 175 ASP B C 1
ATOM 2778 O O . ASP B 1 175 ? 5.715 -13.703 8.57 1 90.75 175 ASP B O 1
ATOM 2782 N N . GLU B 1 176 ? 6.801 -14.203 10.469 1 92.06 176 GLU B N 1
ATOM 2783 C CA . GLU B 1 176 ? 7.801 -14.992 9.75 1 92.06 176 GLU B CA 1
ATOM 2784 C C . GLU B 1 176 ? 7.16 -16.156 9.016 1 92.06 176 GLU B C 1
ATOM 2786 O O . GLU B 1 176 ? 7.539 -16.469 7.883 1 92.06 176 GLU B O 1
ATOM 2791 N N . GLU B 1 177 ? 6.234 -16.719 9.617 1 92.56 177 GLU B N 1
ATOM 2792 C CA . GLU B 1 177 ? 5.555 -17.859 9.016 1 92.56 177 GLU B CA 1
ATOM 2793 C C . GLU B 1 177 ? 4.789 -17.453 7.762 1 92.56 177 GLU B C 1
ATOM 2795 O O . GLU B 1 177 ? 4.82 -18.156 6.75 1 92.56 177 GLU B O 1
ATOM 2800 N N . ALA B 1 178 ? 4.141 -16.344 7.844 1 93.38 178 ALA B N 1
ATOM 2801 C CA . ALA B 1 178 ? 3.402 -15.828 6.691 1 93.38 178 ALA B CA 1
ATOM 2802 C C . ALA B 1 178 ? 4.344 -15.508 5.535 1 93.38 178 ALA B C 1
ATOM 2804 O O . ALA B 1 178 ? 4.039 -15.805 4.379 1 93.38 178 ALA B O 1
ATOM 2805 N N . ALA B 1 179 ? 5.5 -14.922 5.867 1 96.19 179 ALA B N 1
ATOM 2806 C CA . ALA B 1 179 ? 6.488 -14.578 4.852 1 96.19 179 ALA B CA 1
ATOM 2807 C C . ALA B 1 179 ? 7.023 -15.828 4.16 1 96.19 179 ALA B C 1
ATOM 2809 O O . ALA B 1 179 ? 7.16 -15.859 2.938 1 96.19 179 ALA B O 1
ATOM 2810 N N . GLU B 1 180 ? 7.258 -16.812 4.965 1 94.94 180 GLU B N 1
ATOM 2811 C CA . GLU B 1 180 ? 7.758 -18.078 4.418 1 94.94 180 GLU B CA 1
ATOM 2812 C C . GLU B 1 180 ? 6.719 -18.75 3.52 1 94.94 180 GLU B C 1
ATOM 2814 O O . GLU B 1 180 ? 7.055 -19.281 2.465 1 94.94 180 GLU B O 1
ATOM 2819 N N . ALA B 1 181 ? 5.539 -18.703 3.961 1 94.06 181 ALA B N 1
ATOM 2820 C CA . ALA B 1 181 ? 4.457 -19.297 3.172 1 94.06 181 ALA B CA 1
ATOM 2821 C C . ALA B 1 181 ? 4.316 -18.594 1.825 1 94.06 181 ALA B C 1
ATOM 2823 O O . ALA B 1 181 ? 4.09 -19.234 0.8 1 94.06 181 ALA B O 1
ATOM 2824 N N . LEU B 1 182 ? 4.469 -17.312 1.788 1 95.56 182 LEU B N 1
ATOM 2825 C CA . LEU B 1 182 ? 4.391 -16.547 0.546 1 95.56 182 LEU B CA 1
ATOM 2826 C C . LEU B 1 182 ? 5.535 -16.922 -0.392 1 95.56 182 LEU B C 1
ATOM 2828 O O . LEU B 1 182 ? 5.324 -17.078 -1.597 1 95.56 182 LEU B O 1
ATOM 2832 N N . ALA B 1 183 ? 6.762 -17.031 0.194 1 96.06 183 ALA B N 1
ATOM 2833 C CA . ALA B 1 183 ? 7.91 -17.422 -0.617 1 96.06 183 ALA B CA 1
ATOM 2834 C C . ALA B 1 183 ? 7.707 -18.812 -1.214 1 96.06 183 ALA B C 1
ATOM 2836 O O . ALA B 1 183 ? 8.008 -19.047 -2.389 1 96.06 183 ALA B O 1
ATOM 2837 N N . GLU B 1 184 ? 7.16 -19.734 -0.43 1 93.31 184 GLU B N 1
ATOM 2838 C CA . GLU B 1 184 ? 6.891 -21.078 -0.898 1 93.31 184 GLU B CA 1
ATOM 2839 C C . GLU B 1 184 ? 5.867 -21.078 -2.029 1 93.31 184 GLU B C 1
ATOM 2841 O O . GLU B 1 184 ? 6.023 -21.812 -3.016 1 93.31 184 GLU B O 1
ATOM 2846 N N . ARG B 1 185 ? 4.906 -20.344 -1.894 1 90.81 185 ARG B N 1
ATOM 2847 C CA . ARG B 1 185 ? 3.854 -20.281 -2.902 1 90.81 185 ARG B CA 1
ATOM 2848 C C . ARG B 1 185 ? 4.375 -19.688 -4.207 1 90.81 185 ARG B C 1
ATOM 2850 O O . ARG B 1 185 ? 3.992 -20.125 -5.293 1 90.81 185 ARG B O 1
ATOM 2857 N N . LEU B 1 186 ? 5.176 -18.625 -4.094 1 92.62 186 LEU B N 1
ATOM 2858 C CA . LEU B 1 186 ? 5.809 -18.062 -5.285 1 92.62 186 LEU B CA 1
ATOM 2859 C C . LEU B 1 186 ? 6.609 -19.125 -6.027 1 92.62 186 LEU B C 1
ATOM 2861 O O . LEU B 1 186 ? 6.527 -19.234 -7.254 1 92.62 186 LEU B O 1
ATOM 2865 N N . LEU B 1 187 ? 7.281 -19.969 -5.262 1 90.69 187 LEU B N 1
ATOM 2866 C CA . LEU B 1 187 ? 8.211 -20.922 -5.852 1 90.69 187 LEU B CA 1
ATOM 2867 C C . LEU B 1 187 ? 7.469 -22.141 -6.391 1 90.69 187 LEU B C 1
ATOM 2869 O O . LEU B 1 187 ? 7.945 -22.797 -7.32 1 90.69 187 LEU B O 1
ATOM 2873 N N . LYS B 1 188 ? 6.379 -22.469 -5.77 1 84.12 188 LYS B N 1
ATOM 2874 C CA . LYS B 1 188 ? 5.586 -23.594 -6.262 1 84.12 188 LYS B CA 1
ATOM 2875 C C . LYS B 1 188 ? 4.883 -23.25 -7.566 1 84.12 188 LYS B C 1
ATOM 2877 O O . LYS B 1 188 ? 4.543 -24.125 -8.359 1 84.12 188 LYS B O 1
ATOM 2882 N N . ARG B 1 189 ? 4.617 -22.047 -7.812 1 66.81 189 ARG B N 1
ATOM 2883 C CA . ARG B 1 189 ? 3.832 -21.594 -8.953 1 66.81 189 ARG B CA 1
ATOM 2884 C C . ARG B 1 189 ? 4.73 -21.297 -10.148 1 66.81 189 ARG B C 1
ATOM 2886 O O . ARG B 1 189 ? 4.242 -21.078 -11.266 1 66.81 189 ARG B O 1
ATOM 2893 N N . CYS B 1 190 ? 5.941 -21.25 -9.859 1 55.25 190 CYS B N 1
ATOM 2894 C CA . CYS B 1 190 ? 6.895 -21.078 -10.953 1 55.25 190 CYS B CA 1
ATOM 2895 C C . CYS B 1 190 ? 7.508 -22.422 -11.352 1 55.25 190 CYS B C 1
ATOM 2897 O O . CYS B 1 190 ? 7.609 -23.328 -10.523 1 55.25 190 CYS B O 1
#

Secondary structure (DSSP, 8-state):
---------HHHHHHHHHHHHHHHHHHHHHHH-GGG--HHHHHHHHT--HHHHHHHHSSHHHHHHHHHHHHHTTT-----SSSHHHHHHHHHHHHHHHHHSHHHHHHHHHHHHHS----SSS----HHHHHHHHHHHHHHHHHHHTTPPP--HHHHIIIIIHHHHHHHHHT---SHHHHHHHHHHHHHH-/---------HHHHHHHHHHHHHHHHHHHHHHH-GGG--HHHHHHHHT--HHHHHHHHSSHHHHHHHHHHHHHTTT-----SSSHHHHHHHHHHHHHHHHHSHHHHHHHHHHHHHS----SSS----HHHHHHHHHHHHHHHHHHHTTPPP--HHHHIIIIIHHHHHHHHHT---SHHHHHHHHHHHHHH-

Foldseek 3Di:
DPPVVPPQPPVRVVVLLLVLLLVQLLVVCVVPNLVPDFLVSSCVRSVHDSVVVCVVQVTSLSSLLVSLLCLLPPDDDQDDPPALLVRQLVVLQVNLVQLVDPSSVRSLVSNVVSDDPPPPDPDDPDPSVVVVLVSLVVSQVVNVVVVHDHDDSVLCCVQQVVVLSVCSNPVNDRHSVVNSVSSVVSVVVD/DPPVPPPQPPVRVVVLLLVLLLVQLLVVCVVPNLVPDFLVSSCVRSVHDSVVVCVVQVTSLSSLLVSLLCLLPPDDDQDDPPALLVRQLVVLQVNLVQLVDPSSVRSLVSNVVSDDPPPPDPDDPDPSVVVVLVSLVVSQVVNVVVVHDHDDSVLCCPQQVVVLSVCSNPVNDRHSVVNSVSSVVSVVVD

Organism: Rhodopseudomonas palustris (strain ATCC BAA-98 / CGA009) (NCBI:txid258594)